Protein AF-A0A960USK7-F1 (afdb_monomer_lite)

Structure (mmCIF, N/CA/C/O backbone):
data_AF-A0A960USK7-F1
#
_entry.id   AF-A0A960USK7-F1
#
loop_
_atom_site.group_PDB
_atom_site.id
_atom_site.type_symbol
_atom_site.label_atom_id
_atom_site.label_alt_id
_atom_site.label_comp_id
_atom_site.label_asym_id
_atom_site.label_entity_id
_atom_site.label_seq_id
_atom_site.pdbx_PDB_ins_code
_atom_site.Cartn_x
_atom_site.Cartn_y
_atom_site.Cartn_z
_atom_site.occupancy
_atom_site.B_iso_or_equiv
_atom_site.auth_seq_id
_atom_site.auth_comp_id
_atom_site.auth_asym_id
_atom_site.auth_atom_id
_atom_site.pdbx_PDB_model_num
ATOM 1 N N . MET A 1 1 ? -38.078 4.907 43.130 1.00 45.00 1 MET A N 1
ATOM 2 C CA . MET A 1 1 ? -37.948 3.435 43.083 1.00 45.00 1 MET A CA 1
ATOM 3 C C . MET A 1 1 ? -38.086 3.059 41.619 1.00 45.00 1 MET A C 1
ATOM 5 O O . MET A 1 1 ? -39.143 3.308 41.077 1.00 45.00 1 MET A O 1
ATOM 9 N N . GLU A 1 2 ? -37.075 2.663 40.859 1.00 44.06 2 GLU A N 1
ATOM 10 C CA . GLU A 1 2 ? -35.730 2.176 41.150 1.00 44.06 2 GLU A CA 1
ATOM 11 C C . GLU A 1 2 ? -34.794 2.722 40.062 1.00 44.06 2 GLU A C 1
ATOM 13 O O . GLU A 1 2 ? -35.025 2.524 38.869 1.00 44.06 2 GLU A O 1
ATOM 18 N N . SER A 1 3 ? -33.736 3.432 40.464 1.00 49.34 3 SER A N 1
ATOM 19 C CA . SER A 1 3 ? -32.590 3.680 39.594 1.00 49.34 3 SER A CA 1
ATOM 20 C C . SER A 1 3 ? -31.805 2.374 39.490 1.00 49.34 3 SER A C 1
ATOM 22 O O . SER A 1 3 ? -30.867 2.136 40.252 1.00 49.34 3 SER A O 1
ATOM 24 N N . PHE A 1 4 ? -32.229 1.490 38.590 1.00 49.62 4 PHE A N 1
ATOM 25 C CA . PHE A 1 4 ? -31.448 0.308 38.258 1.00 49.62 4 PHE A CA 1
ATOM 26 C C . PHE A 1 4 ? -30.169 0.749 37.562 1.00 49.62 4 PHE A C 1
ATOM 28 O O . PHE A 1 4 ? -30.190 1.323 36.471 1.00 49.62 4 PHE A O 1
ATOM 35 N N . GLY A 1 5 ? -29.058 0.511 38.255 1.00 53.28 5 GLY A N 1
ATOM 36 C CA . GLY A 1 5 ? -27.716 0.753 37.769 1.00 53.28 5 GLY A CA 1
ATOM 37 C C . GLY A 1 5 ? -27.533 0.142 36.389 1.00 53.28 5 GLY A C 1
ATOM 38 O O . GLY A 1 5 ? -27.572 -1.076 36.219 1.00 53.28 5 GLY A O 1
ATOM 39 N N . GLN A 1 6 ? -27.299 1.003 35.400 1.00 53.50 6 GLN A N 1
ATOM 40 C CA . GLN A 1 6 ? -26.624 0.581 34.186 1.00 53.50 6 GLN A CA 1
ATOM 41 C C . GLN A 1 6 ? -25.281 -0.003 34.620 1.00 53.50 6 GLN A C 1
ATOM 43 O O . GLN A 1 6 ? -24.442 0.704 35.179 1.00 53.50 6 GLN A O 1
ATOM 48 N N . SER A 1 7 ? -25.128 -1.313 34.435 1.00 57.72 7 SER A N 1
ATOM 49 C CA . SER A 1 7 ? -23.929 -2.045 34.826 1.00 57.72 7 SER A CA 1
ATOM 50 C C . SER A 1 7 ? -22.695 -1.333 34.248 1.00 57.72 7 SER A C 1
ATOM 52 O O . SER A 1 7 ? -22.665 -1.101 33.034 1.00 57.72 7 SER A O 1
ATOM 54 N N . PRO A 1 8 ? -21.689 -0.953 35.060 1.00 59.12 8 PRO A N 1
ATOM 55 C CA . PRO A 1 8 ? -20.527 -0.177 34.609 1.00 59.12 8 PRO A CA 1
ATOM 56 C C . PRO A 1 8 ? -19.787 -0.819 33.420 1.00 59.12 8 PRO A C 1
ATOM 58 O O . PRO A 1 8 ? -19.164 -0.110 32.631 1.00 59.12 8 PRO A O 1
ATOM 61 N N . ALA A 1 9 ? -19.941 -2.134 33.230 1.00 61.47 9 ALA A N 1
ATOM 62 C CA . ALA A 1 9 ? -19.465 -2.882 32.067 1.00 61.47 9 ALA A CA 1
ATOM 63 C C . ALA A 1 9 ? -20.050 -2.389 30.723 1.00 61.47 9 ALA A C 1
ATOM 65 O O . ALA A 1 9 ? -19.299 -2.199 29.770 1.00 61.47 9 ALA A O 1
ATOM 66 N N . LEU A 1 10 ? -21.355 -2.087 30.647 1.00 64.31 10 LEU A N 1
ATOM 67 C CA . LEU A 1 10 ? -22.010 -1.624 29.409 1.00 64.31 10 LEU A CA 1
ATOM 68 C C . LEU A 1 10 ? -21.574 -0.201 29.017 1.00 64.31 10 LEU A C 1
ATOM 70 O O . LEU A 1 10 ? -21.455 0.118 27.834 1.00 64.31 10 LEU A O 1
ATOM 74 N N . SER A 1 11 ? -21.298 0.651 30.011 1.00 70.62 11 SER A N 1
ATOM 75 C CA . SER A 1 11 ? -20.726 1.988 29.797 1.00 70.62 11 SER A CA 1
ATOM 76 C C . SER A 1 11 ? -19.274 1.900 29.305 1.00 70.62 11 SER A C 1
ATOM 78 O O . SER A 1 11 ? -18.888 2.599 28.364 1.00 70.62 11 SER A O 1
ATOM 80 N N . GLY A 1 12 ? -18.489 0.979 29.880 1.00 73.75 12 GLY A N 1
ATOM 81 C CA . GLY A 1 12 ? -17.106 0.713 29.482 1.00 73.75 12 GLY A CA 1
ATOM 82 C C . GLY A 1 12 ? -16.973 0.198 28.045 1.00 73.75 12 GLY A C 1
ATOM 83 O O . GLY A 1 12 ? -16.173 0.729 27.276 1.00 73.75 12 GLY A O 1
ATOM 84 N N . GLU A 1 13 ? -17.794 -0.773 27.638 1.00 77.69 13 GLU A N 1
ATOM 85 C CA . GLU A 1 13 ? -17.781 -1.336 26.277 1.00 77.69 13 GLU A CA 1
ATOM 86 C C . GLU A 1 13 ? -18.148 -0.304 25.200 1.00 77.69 13 GLU A C 1
ATOM 88 O O . GLU A 1 13 ? -17.530 -0.250 24.127 1.00 77.69 13 GLU A O 1
ATOM 93 N N . ALA A 1 14 ? -19.132 0.554 25.487 1.00 75.50 14 ALA A N 1
ATOM 94 C CA . ALA A 1 14 ? -19.537 1.632 24.592 1.00 75.50 14 ALA A CA 1
ATOM 95 C C . ALA A 1 14 ? -18.447 2.711 24.469 1.00 75.50 14 ALA A C 1
ATOM 97 O O . ALA A 1 14 ? -18.168 3.186 23.363 1.00 75.50 14 ALA A O 1
ATOM 98 N N . ALA A 1 15 ? -17.795 3.070 25.580 1.00 76.88 15 ALA A N 1
ATOM 99 C CA . ALA A 1 15 ? -16.669 4.002 25.587 1.00 76.88 15 ALA A CA 1
ATOM 100 C C . ALA A 1 15 ? -15.464 3.445 24.807 1.00 76.88 15 ALA A C 1
ATOM 102 O O . ALA A 1 15 ? -14.909 4.140 23.955 1.00 76.88 15 ALA A O 1
ATOM 103 N N . PHE A 1 16 ? -15.122 2.171 25.014 1.00 76.81 16 PHE A N 1
ATOM 104 C CA . PHE A 1 16 ? -14.036 1.489 24.309 1.00 76.81 16 PHE A CA 1
ATOM 105 C C . PHE A 1 16 ? -14.294 1.384 22.799 1.00 76.81 16 PHE A C 1
ATOM 107 O O . PHE A 1 16 ? -13.446 1.748 21.984 1.00 76.81 16 PHE A O 1
ATOM 114 N N . SER A 1 17 ? -15.505 0.984 22.401 1.00 76.25 17 SER A N 1
ATOM 115 C CA . SER A 1 17 ? -15.908 0.922 20.988 1.00 76.25 17 SER A CA 1
ATOM 116 C C . SER A 1 17 ? -15.809 2.282 20.291 1.00 76.25 17 SER A C 1
ATOM 118 O O . SER A 1 17 ? -15.444 2.366 19.114 1.00 76.25 17 SER A O 1
ATOM 120 N N . ARG A 1 18 ? -16.119 3.360 21.021 1.00 77.38 18 ARG A N 1
ATOM 121 C CA . ARG A 1 18 ? -16.030 4.737 20.532 1.00 77.38 18 ARG A CA 1
ATOM 122 C C . ARG A 1 18 ? -14.585 5.200 20.363 1.00 77.38 18 ARG A C 1
ATOM 124 O O . ARG A 1 18 ? -14.291 5.860 19.365 1.00 77.38 18 ARG A O 1
ATOM 131 N N . GLU A 1 19 ? -13.699 4.853 21.292 1.00 79.50 19 GLU A N 1
ATOM 132 C CA . GLU A 1 19 ? -12.271 5.166 21.178 1.00 79.50 19 GLU A CA 1
ATOM 133 C C . GLU A 1 19 ? -11.608 4.394 20.032 1.00 79.50 19 GLU A C 1
ATOM 135 O O . GLU A 1 19 ? -10.908 5.006 19.224 1.00 79.50 19 GLU A O 1
ATOM 140 N N . ILE A 1 20 ? -11.936 3.110 19.836 1.00 78.56 20 ILE A N 1
ATOM 141 C CA . ILE A 1 20 ? -11.462 2.364 18.657 1.00 78.56 20 ILE A CA 1
ATOM 142 C C . ILE A 1 20 ? -11.880 3.070 17.360 1.00 78.56 20 ILE A C 1
ATOM 144 O O . ILE A 1 20 ? -11.070 3.258 16.453 1.00 78.56 20 ILE A O 1
ATOM 148 N N . LEU A 1 21 ? -13.138 3.511 17.266 1.00 77.94 21 LEU A N 1
ATOM 149 C CA . LEU A 1 21 ? -13.628 4.193 16.068 1.00 77.94 21 LEU A CA 1
ATOM 150 C C . LEU A 1 21 ? -12.949 5.553 15.841 1.00 77.94 21 LEU A C 1
ATOM 152 O O . LEU A 1 21 ? -12.707 5.939 14.697 1.00 77.94 21 LEU A O 1
ATOM 156 N N . ARG A 1 22 ? -12.608 6.283 16.910 1.00 80.12 22 ARG A N 1
ATOM 157 C CA . ARG A 1 22 ? -11.820 7.521 16.811 1.00 80.12 22 ARG A CA 1
ATOM 158 C C . ARG A 1 22 ? -10.410 7.258 16.293 1.00 80.12 22 ARG A C 1
ATOM 160 O O . ARG A 1 22 ? -9.936 8.029 15.455 1.00 80.12 22 ARG A O 1
ATOM 167 N N . SER A 1 23 ? -9.760 6.198 16.762 1.00 80.25 23 SER A N 1
ATOM 168 C CA . SER A 1 23 ? -8.433 5.800 16.285 1.00 80.25 23 SER A CA 1
ATOM 169 C C . SER A 1 23 ? -8.459 5.376 14.813 1.00 80.25 23 SER A C 1
ATOM 171 O O . SER A 1 23 ? -7.623 5.845 14.042 1.00 80.25 23 SER A O 1
ATOM 173 N N . GLU A 1 24 ? -9.480 4.630 14.377 1.00 80.44 24 GLU A N 1
ATOM 174 C CA . GLU A 1 24 ? -9.680 4.286 12.957 1.00 80.44 24 GLU A CA 1
ATOM 175 C C . GLU A 1 24 ? -9.874 5.533 12.075 1.00 80.44 24 GLU A C 1
ATOM 177 O O . GLU A 1 24 ? -9.267 5.651 11.013 1.00 80.44 24 GLU A O 1
ATOM 182 N N . ILE A 1 25 ? -10.640 6.532 12.531 1.00 81.38 25 ILE A N 1
ATOM 183 C CA . ILE A 1 25 ? -10.815 7.792 11.785 1.00 81.38 25 ILE A CA 1
ATOM 184 C C . ILE A 1 25 ? -9.494 8.564 11.660 1.00 81.38 25 ILE A C 1
ATOM 186 O O . ILE A 1 25 ? -9.204 9.122 10.600 1.00 81.38 25 ILE A O 1
ATOM 190 N N . LYS A 1 26 ? -8.687 8.622 12.730 1.00 84.00 26 LYS A N 1
ATOM 191 C CA . LYS A 1 26 ? -7.361 9.261 12.679 1.00 84.00 26 LYS A CA 1
ATOM 192 C C . LYS A 1 26 ? -6.454 8.552 11.676 1.00 84.00 26 LYS A C 1
ATOM 194 O O . LYS A 1 26 ? -5.780 9.229 10.908 1.00 84.00 26 LYS A O 1
ATOM 199 N N . ARG A 1 27 ? -6.478 7.220 11.669 1.00 84.62 27 ARG A N 1
ATOM 200 C CA . ARG A 1 27 ? -5.686 6.370 10.780 1.00 84.62 27 ARG A CA 1
ATOM 201 C C . ARG A 1 27 ? -6.033 6.587 9.310 1.00 84.62 27 ARG A C 1
ATOM 203 O O . ARG A 1 27 ? -5.149 6.944 8.541 1.00 84.62 27 ARG A O 1
ATOM 210 N N . VAL A 1 28 ? -7.309 6.468 8.943 1.00 84.75 28 VAL A N 1
ATOM 211 C CA . VAL A 1 28 ? -7.785 6.729 7.570 1.00 84.75 28 VAL A CA 1
ATOM 212 C C . VAL A 1 28 ? -7.408 8.138 7.120 1.00 84.75 28 VAL A C 1
ATOM 214 O O . VAL A 1 28 ? -6.974 8.353 5.995 1.00 84.75 28 VAL A O 1
ATOM 217 N N . ARG A 1 29 ? -7.487 9.123 8.022 1.00 86.75 29 ARG A N 1
ATOM 218 C CA . ARG A 1 29 ? -7.057 10.491 7.717 1.00 86.75 29 ARG A CA 1
ATOM 219 C C . ARG A 1 29 ? -5.550 10.589 7.443 1.00 86.75 29 ARG A C 1
ATOM 221 O O . ARG A 1 29 ? -5.158 11.318 6.539 1.00 86.75 29 ARG A O 1
ATOM 228 N N . ILE A 1 30 ? -4.715 9.877 8.203 1.00 88.19 30 ILE A N 1
ATOM 229 C CA . ILE A 1 30 ? -3.266 9.818 7.957 1.00 88.19 30 ILE A CA 1
ATOM 230 C C . ILE A 1 30 ? -2.985 9.161 6.602 1.00 88.19 30 ILE A C 1
ATOM 232 O O . ILE A 1 30 ? -2.221 9.723 5.825 1.00 88.19 30 ILE A O 1
ATOM 236 N N . ILE A 1 31 ? -3.639 8.039 6.280 1.00 86.31 31 ILE A N 1
ATOM 237 C CA . ILE A 1 31 ? -3.484 7.364 4.980 1.00 86.31 31 ILE A CA 1
ATOM 238 C C . ILE A 1 31 ? -3.911 8.293 3.844 1.00 86.31 31 ILE A C 1
ATOM 240 O O . ILE A 1 31 ? -3.158 8.468 2.892 1.00 86.31 31 ILE A O 1
ATOM 244 N N . ALA A 1 32 ? -5.060 8.960 3.967 1.00 87.88 32 ALA A N 1
ATOM 245 C CA . ALA A 1 32 ? -5.523 9.919 2.972 1.00 87.88 32 ALA A CA 1
ATOM 246 C C . ALA A 1 32 ? -4.507 11.052 2.744 1.00 87.88 32 ALA A C 1
ATOM 248 O O . ALA A 1 32 ? -4.248 11.412 1.598 1.00 87.88 32 ALA A O 1
ATOM 249 N N . TYR A 1 33 ? -3.887 11.588 3.803 1.00 90.19 33 TYR A N 1
ATOM 250 C CA . TYR A 1 33 ? -2.835 12.599 3.657 1.00 90.19 33 TYR A CA 1
ATOM 251 C C . TYR A 1 33 ? -1.559 12.044 3.020 1.00 90.19 33 TYR A C 1
ATOM 253 O O . TYR A 1 33 ? -0.979 12.715 2.169 1.00 90.19 33 TYR A O 1
ATOM 261 N N . LEU A 1 34 ? -1.142 10.828 3.383 1.00 89.00 34 LEU A N 1
ATOM 262 C CA . LEU A 1 34 ? 0.010 10.164 2.768 1.00 89.00 34 LEU A CA 1
ATOM 263 C C . LEU A 1 34 ? -0.223 9.918 1.272 1.00 89.00 34 LEU A C 1
ATOM 265 O O . LEU A 1 34 ? 0.629 10.265 0.458 1.00 89.00 34 LEU A O 1
ATOM 269 N N . LEU A 1 35 ? -1.392 9.391 0.899 1.00 88.81 35 LEU A N 1
ATOM 270 C CA . LEU A 1 35 ? -1.767 9.150 -0.495 1.00 88.81 35 LEU A CA 1
ATOM 271 C C . LEU A 1 35 ? -1.914 10.451 -1.284 1.00 88.81 35 LEU A C 1
ATOM 273 O O . LEU A 1 35 ? -1.429 10.528 -2.407 1.00 88.81 35 LEU A O 1
ATOM 277 N N . ALA A 1 36 ? -2.529 11.487 -0.706 1.00 89.75 36 ALA A N 1
ATOM 278 C CA . ALA A 1 36 ? -2.647 12.791 -1.354 1.00 89.75 36 ALA A CA 1
ATOM 279 C C . ALA A 1 36 ? -1.273 13.444 -1.570 1.00 89.75 36 ALA A C 1
ATOM 281 O O . ALA A 1 36 ? -1.000 13.952 -2.655 1.00 89.75 36 ALA A O 1
ATOM 282 N N . GLY A 1 37 ? -0.388 13.391 -0.570 1.00 90.44 37 GLY A N 1
ATOM 283 C CA . GLY A 1 37 ? 0.985 13.878 -0.694 1.00 90.44 37 GLY A CA 1
ATOM 284 C C . GLY A 1 37 ? 1.755 13.129 -1.780 1.00 90.44 37 GLY A C 1
ATOM 285 O O . GLY A 1 37 ? 2.359 13.754 -2.650 1.00 90.44 37 GLY A O 1
ATOM 286 N N . LEU A 1 38 ? 1.665 11.796 -1.788 1.00 88.81 38 LEU A N 1
ATOM 287 C CA . LEU A 1 38 ? 2.284 10.961 -2.815 1.00 88.81 38 LEU A CA 1
ATOM 288 C C . LEU A 1 38 ? 1.719 11.262 -4.210 1.00 88.81 38 LEU A C 1
ATOM 290 O O . LEU A 1 38 ? 2.489 11.387 -5.159 1.00 88.81 38 LEU A O 1
ATOM 294 N N . PHE A 1 39 ? 0.403 11.449 -4.335 1.00 89.38 39 PHE A N 1
ATOM 295 C CA . PHE A 1 39 ? -0.243 11.844 -5.585 1.00 89.38 39 PHE A CA 1
ATOM 296 C C . PHE A 1 39 ? 0.304 13.177 -6.094 1.00 89.38 39 PHE A C 1
ATOM 298 O O . PHE A 1 39 ? 0.695 13.262 -7.252 1.00 89.38 39 PHE A O 1
ATOM 305 N N . VAL A 1 40 ? 0.389 14.201 -5.238 1.00 91.81 40 VAL A N 1
ATOM 306 C CA . VAL A 1 40 ? 0.926 15.519 -5.616 1.00 91.81 40 VAL A CA 1
ATOM 307 C C . VAL A 1 40 ? 2.384 15.419 -6.055 1.00 91.81 40 VAL A C 1
ATOM 309 O O . VAL A 1 40 ? 2.748 16.022 -7.061 1.00 91.81 40 VAL A O 1
ATOM 312 N N . VAL A 1 41 ? 3.209 14.639 -5.351 1.00 89.31 41 VAL A N 1
ATOM 313 C CA . VAL A 1 41 ? 4.619 14.437 -5.716 1.00 89.31 41 VAL A CA 1
ATOM 314 C C . VAL A 1 41 ? 4.737 13.731 -7.065 1.00 89.31 41 VAL A C 1
ATOM 316 O O . VAL A 1 41 ? 5.413 14.240 -7.955 1.00 89.31 41 VAL A O 1
ATOM 319 N N . VAL A 1 42 ? 4.057 12.597 -7.256 1.00 85.31 42 VAL A N 1
ATOM 320 C CA . VAL A 1 42 ? 4.104 11.835 -8.516 1.00 85.31 42 VAL A CA 1
ATOM 321 C C . VAL A 1 42 ? 3.542 12.662 -9.671 1.00 85.31 42 VAL A C 1
ATOM 323 O O . VAL A 1 42 ? 4.134 12.706 -10.749 1.00 85.31 42 VAL A O 1
ATOM 326 N N . PHE A 1 43 ? 2.441 13.376 -9.445 1.00 87.56 43 PHE A N 1
ATOM 327 C CA . PHE A 1 43 ? 1.848 14.269 -10.432 1.00 87.56 43 PHE A CA 1
ATOM 328 C C . PHE A 1 43 ? 2.795 15.423 -10.784 1.00 87.56 43 PHE A C 1
ATOM 330 O O . PHE A 1 43 ? 3.050 15.665 -11.962 1.00 87.56 43 PHE A O 1
ATOM 337 N N . GLY A 1 44 ? 3.390 16.083 -9.790 1.00 87.38 44 GLY A N 1
ATOM 338 C CA . GLY A 1 44 ? 4.369 17.152 -9.990 1.00 87.38 44 GLY A CA 1
ATOM 339 C C . GLY A 1 44 ? 5.604 16.684 -10.760 1.00 87.38 44 GLY A C 1
ATOM 340 O O . GLY A 1 44 ? 5.994 17.329 -11.732 1.00 87.38 44 GLY A O 1
ATOM 341 N N . LEU A 1 45 ? 6.162 15.522 -10.401 1.00 84.44 45 LEU A N 1
ATOM 342 C CA . LEU A 1 45 ? 7.261 14.889 -11.137 1.00 84.44 45 LEU A CA 1
ATOM 343 C C . LEU A 1 45 ? 6.861 14.567 -12.580 1.00 84.44 45 LEU A C 1
ATOM 345 O O . LEU A 1 45 ? 7.648 14.799 -13.494 1.00 84.44 45 LEU A O 1
ATOM 349 N N . SER A 1 46 ? 5.629 14.101 -12.804 1.00 80.94 46 SER A N 1
ATOM 350 C CA . SER A 1 46 ? 5.131 13.818 -14.153 1.00 80.94 46 SER A CA 1
ATOM 351 C C . SER A 1 46 ? 5.018 15.080 -15.016 1.00 80.94 46 SER A C 1
ATOM 353 O O . SER A 1 46 ? 5.346 15.037 -16.201 1.00 80.94 46 SER A O 1
ATOM 355 N N . LEU A 1 47 ? 4.611 16.220 -14.442 1.00 83.25 47 LEU A N 1
ATOM 356 C CA . LEU A 1 47 ? 4.558 17.504 -15.147 1.00 83.25 47 LEU A CA 1
ATOM 357 C C . LEU A 1 47 ? 5.958 18.064 -15.407 1.00 83.25 47 LEU A C 1
ATOM 359 O O . LEU A 1 47 ? 6.230 18.566 -16.496 1.00 83.25 47 LEU A O 1
ATOM 363 N N . PHE A 1 48 ? 6.854 17.946 -14.428 1.00 83.25 48 PHE A N 1
ATOM 364 C CA . PHE A 1 48 ? 8.236 18.395 -14.550 1.00 83.25 48 PHE A CA 1
ATOM 365 C C . PHE A 1 48 ? 8.993 17.614 -15.631 1.00 83.25 48 PHE A C 1
ATOM 367 O O . PHE A 1 48 ? 9.599 18.220 -16.514 1.00 83.25 48 PHE A O 1
ATOM 374 N N . ALA A 1 49 ? 8.875 16.283 -15.637 1.00 77.06 49 ALA A N 1
ATOM 375 C CA . ALA A 1 49 ? 9.434 15.438 -16.691 1.00 77.06 49 ALA A CA 1
ATOM 376 C C . ALA A 1 49 ? 8.903 15.831 -18.084 1.00 77.06 49 ALA A C 1
ATOM 378 O O . ALA A 1 49 ? 9.670 15.843 -19.049 1.00 77.06 49 ALA A O 1
ATOM 379 N N . ARG A 1 50 ? 7.631 16.263 -18.176 1.00 75.12 50 ARG A N 1
ATOM 380 C CA . ARG A 1 50 ? 7.003 16.729 -19.433 1.00 75.12 50 ARG A CA 1
ATOM 381 C C . ARG A 1 50 ? 7.726 17.917 -20.005 1.00 75.12 50 ARG A C 1
ATOM 383 O O . ARG A 1 50 ? 7.939 18.004 -21.210 1.00 75.12 50 ARG A O 1
ATOM 390 N N . SER A 1 51 ? 8.043 18.845 -19.111 1.00 78.50 51 SER A N 1
ATOM 391 C CA . SER A 1 51 ? 8.687 20.097 -19.454 1.00 78.50 51 SER A CA 1
ATOM 392 C C . SER A 1 51 ? 10.129 19.892 -19.909 1.00 78.50 51 SER A C 1
ATOM 394 O O . SER A 1 51 ? 10.624 20.727 -20.657 1.00 78.50 51 SER A O 1
ATOM 396 N N . LEU A 1 52 ? 10.801 18.826 -19.458 1.00 76.75 52 LEU A N 1
ATOM 397 C CA . LEU A 1 52 ? 12.203 18.561 -19.784 1.00 76.75 52 LEU A CA 1
ATOM 398 C C . LEU A 1 52 ? 12.389 17.720 -21.050 1.00 76.75 52 LEU A C 1
ATOM 400 O O . LEU A 1 52 ? 13.268 18.024 -21.848 1.00 76.75 52 LEU A O 1
ATOM 404 N N . VAL A 1 53 ? 11.595 16.659 -21.227 1.00 71.88 53 VAL A N 1
ATOM 405 C CA . VAL A 1 53 ? 11.829 15.653 -22.287 1.00 71.88 53 VAL A CA 1
ATOM 406 C C . VAL A 1 53 ? 10.915 15.850 -23.506 1.00 71.88 53 VAL A C 1
ATOM 408 O O . VAL A 1 53 ? 11.115 15.239 -24.554 1.00 71.88 53 VAL A O 1
ATOM 411 N N . GLY A 1 54 ? 9.948 16.765 -23.405 1.00 65.81 54 GLY A N 1
ATOM 412 C CA . GLY A 1 54 ? 8.968 17.043 -24.449 1.00 65.81 54 GLY A CA 1
ATOM 413 C C . GLY A 1 54 ? 7.809 16.031 -24.458 1.00 65.81 54 GLY A C 1
ATOM 414 O O . GLY A 1 54 ? 7.943 14.918 -23.944 1.00 65.81 54 GLY A O 1
ATOM 415 N N . PRO A 1 55 ? 6.641 16.395 -25.027 1.00 66.25 55 PRO A N 1
ATOM 416 C CA . PRO A 1 55 ? 5.436 15.559 -24.988 1.00 66.25 55 PRO A CA 1
ATOM 417 C C . PRO A 1 55 ? 5.570 14.229 -25.748 1.00 66.25 55 PRO A C 1
ATOM 419 O O . PRO A 1 55 ? 4.813 13.303 -25.476 1.00 66.25 55 PRO A O 1
ATOM 422 N N . GLU A 1 56 ? 6.505 14.164 -26.699 1.00 63.25 56 GLU A N 1
ATOM 423 C CA . GLU A 1 56 ? 6.621 13.108 -27.713 1.00 63.25 56 GLU A CA 1
ATOM 424 C C . GLU A 1 56 ? 7.437 11.887 -27.229 1.00 63.25 56 GLU A C 1
ATOM 426 O O . GLU A 1 56 ? 7.203 10.773 -27.686 1.00 63.25 56 GLU A O 1
ATOM 431 N N . ASN A 1 57 ? 8.399 12.087 -26.312 1.00 58.47 57 ASN A N 1
ATOM 432 C CA . ASN A 1 57 ? 9.418 11.081 -25.954 1.00 58.47 57 ASN A CA 1
ATOM 433 C C . ASN A 1 57 ? 9.249 10.467 -24.559 1.00 58.47 57 ASN A C 1
ATOM 435 O O . ASN A 1 57 ? 9.886 9.461 -24.253 1.00 58.47 57 ASN A O 1
ATOM 439 N N . PHE A 1 58 ? 8.400 11.045 -23.707 1.00 57.94 58 PHE A N 1
ATOM 440 C CA . PHE A 1 58 ? 8.029 10.424 -22.440 1.00 57.94 58 PHE A CA 1
ATOM 441 C C . PHE A 1 58 ? 6.697 9.718 -22.613 1.00 57.94 58 PHE A C 1
ATOM 443 O O . PHE A 1 58 ? 5.689 10.331 -22.962 1.00 57.94 58 PHE A O 1
ATOM 450 N N . GLN A 1 59 ? 6.681 8.420 -22.345 1.00 60.62 59 GLN A N 1
ATOM 451 C CA . GLN A 1 59 ? 5.501 7.580 -22.439 1.00 60.62 59 GLN A CA 1
ATOM 452 C C . GLN A 1 59 ? 4.549 7.921 -21.271 1.00 60.62 59 GLN A C 1
ATOM 454 O O . GLN A 1 59 ? 4.392 7.159 -20.323 1.00 60.62 59 GLN A O 1
ATOM 459 N N . TYR A 1 60 ? 3.892 9.091 -21.331 1.00 57.41 60 TYR A N 1
ATOM 460 C CA . TYR A 1 60 ? 2.875 9.588 -20.381 1.00 57.41 60 TYR A CA 1
ATOM 461 C C . TYR A 1 60 ? 1.802 8.558 -20.068 1.00 57.41 60 TYR A C 1
ATOM 463 O O . TYR A 1 60 ? 1.209 8.546 -18.989 1.00 57.41 60 TYR A O 1
ATOM 471 N N . TRP A 1 61 ? 1.577 7.679 -21.038 1.00 55.53 61 TRP A N 1
ATOM 472 C CA . TRP A 1 61 ? 0.744 6.512 -20.906 1.00 55.53 61 TRP A CA 1
ATOM 473 C C . TRP A 1 61 ? 1.141 5.714 -19.646 1.00 55.53 61 TRP A C 1
ATOM 475 O O . TRP A 1 61 ? 0.286 5.451 -18.815 1.00 55.53 61 TRP A O 1
ATOM 485 N N . GLN A 1 62 ? 2.408 5.397 -19.403 1.00 63.53 62 GLN A N 1
ATOM 486 C CA . GLN A 1 62 ? 2.797 4.472 -18.330 1.00 63.53 62 GLN A CA 1
ATOM 487 C C . GLN A 1 62 ? 2.583 5.032 -16.904 1.00 63.53 62 GLN A C 1
ATOM 489 O O . GLN A 1 62 ? 2.077 4.323 -16.038 1.00 63.53 62 GLN A O 1
ATOM 494 N N . LEU A 1 63 ? 2.837 6.327 -16.654 1.00 75.38 63 LEU A N 1
ATOM 495 C CA . LEU A 1 63 ? 2.578 6.949 -15.336 1.00 75.38 63 LEU A CA 1
ATOM 496 C C . LEU A 1 63 ? 1.081 7.103 -15.019 1.00 75.38 63 LEU A C 1
ATOM 498 O O . LEU A 1 63 ? 0.708 7.280 -13.855 1.00 75.38 63 LEU A O 1
ATOM 502 N N . ARG A 1 64 ? 0.206 7.016 -16.031 1.00 78.31 64 ARG A N 1
ATOM 503 C CA . ARG A 1 64 ? -1.246 7.148 -15.847 1.00 78.31 64 ARG A CA 1
ATOM 504 C C . ARG A 1 64 ? -1.804 6.068 -14.930 1.00 78.31 64 ARG A C 1
ATOM 506 O O . ARG A 1 64 ? -2.723 6.355 -14.176 1.00 78.31 64 ARG A O 1
ATOM 513 N N . TYR A 1 65 ? -1.248 4.856 -14.973 1.00 83.81 65 TYR A N 1
ATOM 514 C CA . TYR A 1 65 ? -1.705 3.752 -14.135 1.00 83.81 65 TYR A CA 1
ATOM 515 C C . TYR A 1 65 ? -1.334 3.973 -12.672 1.00 83.81 65 TYR A C 1
ATOM 517 O O . TYR A 1 65 ? -2.176 3.778 -11.805 1.00 83.81 65 TYR A O 1
ATOM 525 N N . ALA A 1 66 ? -0.134 4.489 -12.391 1.00 84.62 66 ALA A N 1
ATOM 526 C CA . ALA A 1 66 ? 0.260 4.855 -11.032 1.00 84.62 66 ALA A CA 1
ATOM 527 C C . ALA A 1 66 ? -0.625 5.986 -10.476 1.00 84.62 66 ALA A C 1
ATOM 529 O O . ALA A 1 66 ? -1.130 5.891 -9.359 1.00 84.62 66 ALA A O 1
ATOM 530 N N . LEU A 1 67 ? -0.879 7.033 -11.273 1.00 87.69 67 LEU A N 1
ATOM 531 C CA . LEU A 1 67 ? -1.781 8.125 -10.888 1.00 87.69 67 LEU A CA 1
ATOM 532 C C . LEU A 1 67 ? -3.229 7.649 -10.707 1.00 87.69 67 LEU A C 1
ATOM 534 O O . LEU A 1 67 ? -3.890 8.079 -9.764 1.00 87.69 67 LEU A O 1
ATOM 538 N N . LEU A 1 68 ? -3.714 6.748 -11.567 1.00 89.19 68 LEU A N 1
ATOM 539 C CA . LEU A 1 68 ? -5.040 6.139 -11.454 1.00 89.19 68 LEU A CA 1
ATOM 540 C C . LEU A 1 68 ? -5.153 5.320 -10.163 1.00 89.19 68 LEU A C 1
ATOM 542 O O . LEU A 1 68 ? -6.106 5.514 -9.414 1.00 89.19 68 LEU A O 1
ATOM 546 N N . THR A 1 69 ? -4.174 4.460 -9.870 1.00 87.75 69 THR A N 1
ATOM 547 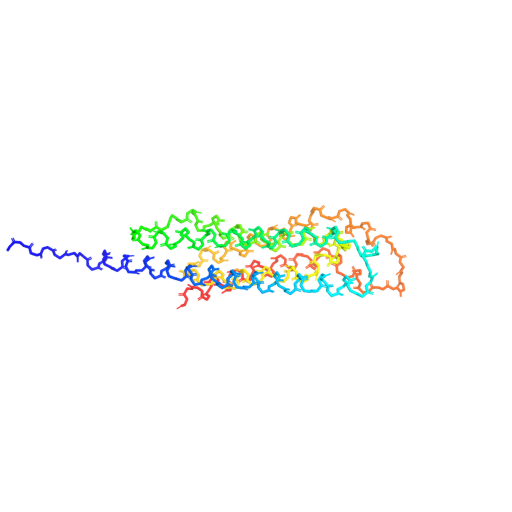C CA . THR A 1 69 ? -4.130 3.667 -8.635 1.00 87.75 69 THR A CA 1
ATOM 548 C C . THR A 1 69 ? -4.154 4.571 -7.406 1.00 87.75 69 THR A C 1
ATOM 550 O O . THR A 1 69 ? -4.960 4.348 -6.506 1.00 87.75 69 THR A O 1
ATOM 553 N N . LEU A 1 70 ? -3.347 5.638 -7.384 1.00 89.12 70 LEU A N 1
ATOM 554 C CA . LEU A 1 70 ? -3.350 6.607 -6.284 1.00 89.12 70 LEU A CA 1
ATOM 555 C C . LEU A 1 70 ? -4.681 7.360 -6.168 1.00 89.12 70 LEU A C 1
ATOM 557 O O . LEU A 1 70 ? -5.167 7.556 -5.057 1.00 89.12 70 LEU A O 1
ATOM 561 N N . ALA A 1 71 ? -5.290 7.761 -7.285 1.00 90.19 71 ALA A N 1
ATOM 562 C CA . ALA A 1 71 ? -6.580 8.446 -7.284 1.00 90.19 71 ALA A CA 1
ATOM 563 C C . ALA A 1 71 ? -7.709 7.539 -6.772 1.00 90.19 71 ALA A C 1
ATOM 565 O O . ALA A 1 71 ? -8.519 7.971 -5.953 1.00 90.19 71 ALA A O 1
ATOM 566 N N . VAL A 1 72 ? -7.745 6.278 -7.214 1.00 90.94 72 VAL A N 1
ATOM 567 C CA . VAL A 1 72 ? -8.718 5.276 -6.757 1.00 90.94 72 VAL A CA 1
ATOM 568 C C . VAL A 1 72 ? -8.510 4.959 -5.279 1.00 90.94 72 VAL A C 1
ATOM 570 O O . VAL A 1 72 ? -9.480 4.951 -4.523 1.00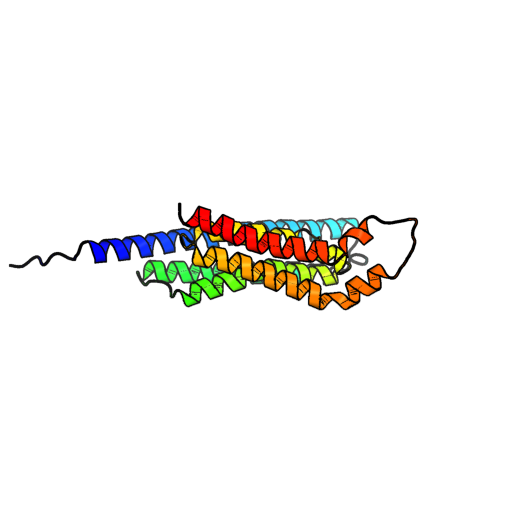 90.94 72 VAL A O 1
ATOM 573 N N . ALA A 1 73 ? -7.262 4.770 -4.844 1.00 89.56 73 ALA A N 1
ATOM 574 C CA . ALA A 1 73 ? -6.931 4.551 -3.439 1.00 89.56 73 ALA A CA 1
ATOM 575 C C . ALA A 1 73 ? -7.349 5.748 -2.569 1.00 89.56 73 ALA A C 1
ATOM 577 O O . ALA A 1 73 ? -7.988 5.572 -1.536 1.00 89.56 73 ALA A O 1
ATOM 578 N N . LEU A 1 74 ? -7.076 6.978 -3.014 1.00 90.62 74 LEU A N 1
ATOM 579 C CA . LEU A 1 74 ? -7.498 8.188 -2.309 1.00 90.62 74 LEU A CA 1
ATOM 580 C C . LEU A 1 74 ? -9.028 8.301 -2.238 1.00 90.62 74 LEU A C 1
ATOM 582 O O . LEU A 1 74 ? -9.571 8.620 -1.181 1.00 90.62 74 LEU A O 1
ATOM 586 N N . ALA A 1 75 ? -9.734 8.018 -3.336 1.00 89.69 75 ALA A N 1
ATOM 587 C CA . ALA A 1 75 ? -11.193 8.006 -3.354 1.00 89.69 75 ALA A CA 1
ATOM 588 C C . ALA A 1 75 ? -11.757 6.962 -2.378 1.00 89.69 75 ALA A C 1
ATOM 590 O O . ALA A 1 75 ? -12.688 7.264 -1.630 1.00 89.69 75 ALA A O 1
ATOM 591 N N . TYR A 1 76 ? -11.163 5.767 -2.335 1.00 90.19 76 TYR A N 1
ATOM 592 C CA . TYR A 1 76 ? -11.519 4.723 -1.379 1.00 90.19 76 TYR A CA 1
ATOM 593 C C . TYR A 1 76 ? -11.324 5.184 0.072 1.00 90.19 76 TYR A C 1
ATOM 595 O O . TYR A 1 76 ? -12.254 5.069 0.868 1.00 90.19 76 TYR A O 1
ATOM 603 N N . GLU A 1 77 ? -10.179 5.783 0.409 1.00 88.31 77 GLU A N 1
ATOM 604 C CA . GLU A 1 77 ? -9.919 6.298 1.762 1.00 88.31 77 GLU A CA 1
ATOM 605 C C . GLU A 1 77 ? -10.901 7.400 2.169 1.00 88.31 77 GLU A C 1
ATOM 607 O O . GLU A 1 77 ? -11.385 7.439 3.302 1.00 88.31 77 GLU A O 1
ATOM 612 N N . VAL A 1 78 ? -11.256 8.287 1.238 1.00 86.88 78 VAL A N 1
ATOM 613 C CA . VAL A 1 78 ? -12.261 9.328 1.479 1.00 86.88 78 VAL A CA 1
ATOM 614 C C . VAL A 1 78 ? -13.635 8.701 1.745 1.00 86.88 78 VAL A C 1
ATOM 616 O O . VAL A 1 78 ? -14.326 9.101 2.688 1.00 86.88 78 VAL A O 1
ATOM 619 N N . LEU A 1 79 ? -14.031 7.684 0.975 1.00 86.88 79 LEU A N 1
ATOM 620 C CA . LEU A 1 79 ? -15.274 6.943 1.207 1.00 86.88 79 LEU A CA 1
ATOM 621 C C . LEU A 1 79 ? -15.256 6.213 2.556 1.00 86.88 79 LEU A C 1
ATOM 623 O O . LEU A 1 79 ? -16.226 6.310 3.314 1.00 86.88 79 LEU A O 1
ATOM 627 N N . ALA A 1 80 ? -14.150 5.548 2.893 1.00 84.44 80 ALA A N 1
ATOM 628 C CA . ALA A 1 80 ? -13.956 4.883 4.175 1.00 84.44 80 ALA A CA 1
ATOM 629 C C . ALA A 1 80 ? -14.065 5.888 5.334 1.00 84.44 80 ALA A C 1
ATOM 631 O O . ALA A 1 80 ? -14.796 5.647 6.297 1.00 84.44 80 ALA A O 1
ATOM 632 N N . TYR A 1 81 ? -13.448 7.068 5.208 1.00 86.12 81 TYR A N 1
ATOM 633 C CA . TYR A 1 81 ? -13.540 8.153 6.186 1.00 86.12 81 TYR A CA 1
ATOM 634 C C . TYR A 1 81 ? -14.992 8.572 6.441 1.00 86.12 81 TYR A C 1
ATOM 636 O O . TYR A 1 81 ? -15.431 8.650 7.595 1.00 86.12 81 TYR A O 1
ATOM 644 N N . TYR A 1 82 ? -15.762 8.821 5.377 1.00 83.75 82 TYR A N 1
ATOM 645 C CA . TYR A 1 82 ? -17.172 9.185 5.511 1.00 83.75 82 TYR A CA 1
ATOM 646 C C . TYR A 1 82 ? -18.010 8.044 6.094 1.00 83.75 82 TYR A C 1
ATOM 648 O O . TYR A 1 82 ? -18.864 8.305 6.948 1.00 83.75 82 TYR A O 1
ATOM 656 N N . GLY A 1 83 ? -17.726 6.796 5.713 1.00 81.94 83 GLY A N 1
ATOM 657 C CA . GLY A 1 83 ? -18.336 5.598 6.286 1.00 81.94 83 GLY A CA 1
ATOM 658 C C . GLY A 1 83 ? -18.116 5.513 7.797 1.00 81.94 83 GLY A C 1
ATOM 659 O O . GLY A 1 83 ? -19.080 5.498 8.565 1.00 81.94 83 GLY A O 1
ATOM 660 N N . PHE A 1 84 ? -16.864 5.560 8.257 1.00 81.62 84 PHE A N 1
ATOM 661 C CA . PHE A 1 84 ? -16.535 5.516 9.686 1.00 81.62 84 PHE A CA 1
ATOM 662 C C . PHE A 1 84 ? -17.141 6.691 10.462 1.00 81.62 84 PHE A C 1
ATOM 664 O O . PHE A 1 84 ? -17.682 6.501 11.555 1.00 81.62 84 PHE A O 1
ATOM 671 N N . ARG A 1 85 ? -17.142 7.901 9.887 1.00 80.50 85 ARG A N 1
ATOM 672 C CA . ARG A 1 85 ? -17.781 9.075 10.501 1.00 80.50 85 ARG A CA 1
ATOM 673 C C . ARG A 1 85 ? -19.296 8.905 10.628 1.00 80.50 85 ARG A C 1
ATOM 675 O O . ARG A 1 85 ? -19.884 9.360 11.610 1.00 80.50 85 ARG A O 1
ATOM 682 N N . TYR A 1 86 ? -19.936 8.266 9.656 1.00 81.56 86 TYR A N 1
ATOM 683 C CA . TYR A 1 86 ? -21.363 7.965 9.699 1.00 81.56 86 TYR A CA 1
ATOM 684 C C . TYR A 1 86 ? -21.705 6.955 10.803 1.00 81.56 86 TYR A C 1
ATOM 686 O O . TYR A 1 86 ? -22.637 7.198 11.575 1.00 81.56 86 TYR A O 1
ATOM 694 N N . PHE A 1 87 ? -20.917 5.884 10.954 1.00 77.56 87 PHE A N 1
ATOM 695 C CA . PHE A 1 87 ? -21.068 4.940 12.071 1.00 77.56 87 PHE A CA 1
ATOM 696 C C . PHE A 1 87 ? -20.834 5.613 13.430 1.00 77.56 87 PHE A C 1
ATOM 698 O O . PHE A 1 87 ? -21.598 5.371 14.367 1.00 77.56 87 PHE A O 1
ATOM 705 N N . LEU A 1 88 ? -19.868 6.540 13.512 1.00 77.69 88 LEU A N 1
ATOM 706 C CA . LEU A 1 88 ? -19.593 7.312 14.728 1.00 77.69 88 LEU A CA 1
ATOM 707 C C . LEU A 1 88 ? -20.782 8.194 15.118 1.00 77.69 88 LEU A C 1
ATOM 709 O O . LEU A 1 88 ? -21.154 8.240 16.285 1.00 77.69 88 LEU A O 1
ATOM 713 N N . LYS A 1 89 ? -21.411 8.869 14.147 1.00 78.31 89 LYS A N 1
ATOM 714 C CA . LYS A 1 89 ? -22.601 9.701 14.393 1.00 78.31 89 LYS A CA 1
ATOM 715 C C . LYS A 1 89 ? -23.812 8.890 14.861 1.00 78.31 89 LYS A C 1
ATOM 717 O O . LYS A 1 89 ? -24.658 9.433 15.560 1.00 78.31 89 LYS A O 1
ATOM 722 N N . ARG A 1 90 ? -23.908 7.615 14.473 1.00 79.56 90 ARG A N 1
ATOM 723 C CA . ARG A 1 90 ? -25.021 6.722 14.837 1.00 79.56 90 ARG A CA 1
ATOM 724 C C . ARG A 1 90 ? -24.762 5.879 16.090 1.00 79.56 90 ARG A C 1
ATOM 726 O O . ARG A 1 90 ? -25.616 5.059 16.412 1.00 79.56 90 ARG A O 1
ATOM 733 N N . ASN A 1 91 ? -23.621 6.051 16.772 1.00 69.81 91 ASN A N 1
ATOM 734 C CA . ASN A 1 91 ? -23.197 5.224 17.914 1.00 69.81 91 ASN A CA 1
ATOM 735 C C . ASN A 1 91 ? -23.309 3.710 17.640 1.00 69.81 91 ASN A C 1
ATOM 737 O O . ASN A 1 91 ? -23.602 2.928 18.542 1.00 69.81 91 ASN A O 1
ATOM 741 N N . ARG A 1 92 ? -23.103 3.284 16.386 1.00 71.62 92 ARG A N 1
ATOM 742 C CA . ARG A 1 92 ? -23.126 1.862 16.027 1.00 71.62 92 ARG A CA 1
ATOM 743 C C . ARG A 1 92 ? -21.700 1.325 15.946 1.00 71.62 92 ARG A C 1
ATOM 745 O O . ARG A 1 92 ? -20.861 1.973 15.314 1.00 71.62 92 ARG A O 1
ATOM 752 N N . PRO A 1 93 ? -21.417 0.150 16.533 1.00 68.50 93 PRO A N 1
ATOM 753 C CA . PRO A 1 93 ? -20.126 -0.491 16.356 1.00 68.50 93 PRO A CA 1
ATOM 754 C C . PRO A 1 93 ? -19.941 -0.863 14.882 1.00 68.50 93 PRO A C 1
ATOM 756 O O . PRO A 1 93 ? -20.873 -1.305 14.207 1.00 68.50 93 PRO A O 1
ATOM 759 N N . VAL A 1 94 ? -18.727 -0.666 14.373 1.00 75.38 94 VAL A N 1
ATOM 760 C CA . VAL A 1 94 ? -18.363 -1.110 13.024 1.00 75.38 94 VAL A CA 1
ATOM 761 C C . VAL A 1 94 ? -18.141 -2.624 13.057 1.00 75.38 94 VAL A C 1
ATOM 763 O O . VAL A 1 94 ? -17.390 -3.082 13.924 1.00 75.38 94 VAL A O 1
ATOM 766 N N . PRO A 1 95 ? -18.723 -3.399 12.124 1.00 79.94 95 PRO A N 1
ATOM 767 C CA . PRO A 1 95 ? -18.506 -4.839 12.055 1.00 79.94 95 PRO A CA 1
ATOM 768 C C . PRO A 1 95 ? -17.020 -5.180 11.925 1.00 79.94 95 PRO A C 1
ATOM 770 O O . PRO A 1 95 ? -16.295 -4.561 11.146 1.00 79.94 95 PRO A O 1
ATOM 773 N N . MET A 1 96 ? -16.568 -6.209 12.644 1.00 77.56 96 MET A N 1
ATOM 774 C CA . MET A 1 96 ? -15.166 -6.634 12.603 1.00 77.56 96 MET A CA 1
ATOM 775 C C . MET A 1 96 ? -14.745 -7.070 11.191 1.00 77.56 96 MET A C 1
ATOM 777 O O . MET A 1 96 ? -13.659 -6.719 10.744 1.00 77.56 96 MET A O 1
ATOM 781 N N . VAL A 1 97 ? -15.646 -7.720 10.446 1.00 82.75 97 VAL A N 1
ATOM 782 C CA . VAL A 1 97 ? -15.431 -8.112 9.041 1.00 82.75 97 VAL A CA 1
ATOM 783 C C . VAL A 1 97 ? -15.101 -6.906 8.159 1.00 82.75 97 VAL A C 1
ATOM 785 O O . VAL A 1 97 ? -14.158 -6.961 7.375 1.00 82.75 97 VAL A O 1
ATOM 788 N N . SER A 1 98 ? -15.809 -5.784 8.327 1.00 81.75 98 SER A N 1
ATOM 789 C CA . SER A 1 98 ? -15.542 -4.561 7.561 1.00 81.75 98 SER A CA 1
ATOM 790 C C . SER A 1 98 ? -14.149 -3.998 7.844 1.00 81.75 98 SER A C 1
ATOM 792 O O . SER A 1 98 ? -13.527 -3.446 6.944 1.00 81.75 98 SER A O 1
ATOM 794 N N . ARG A 1 99 ? -13.627 -4.168 9.066 1.00 82.44 99 ARG A N 1
ATOM 795 C CA . ARG A 1 99 ? -12.270 -3.723 9.423 1.00 82.44 99 ARG A CA 1
ATOM 796 C C . ARG A 1 99 ? -11.192 -4.589 8.782 1.00 82.44 99 ARG A C 1
ATOM 798 O O . ARG A 1 99 ? -10.224 -4.039 8.273 1.00 82.44 99 ARG A O 1
ATOM 805 N N . PHE A 1 100 ? -11.372 -5.912 8.758 1.00 86.81 100 PHE A N 1
ATOM 806 C CA . PHE A 1 100 ? -10.466 -6.822 8.045 1.00 86.81 100 PHE A CA 1
ATOM 807 C C . PHE A 1 100 ? -10.488 -6.576 6.533 1.00 86.81 100 PHE A C 1
ATOM 809 O O . PHE A 1 100 ? -9.433 -6.549 5.910 1.00 86.81 100 PHE A O 1
ATOM 816 N N . ALA A 1 101 ? -11.664 -6.329 5.952 1.00 87.62 101 ALA A N 1
ATOM 817 C CA . ALA A 1 101 ? -11.782 -5.992 4.535 1.00 87.62 101 ALA A CA 1
ATOM 818 C C . ALA A 1 101 ? -11.074 -4.669 4.197 1.00 87.62 101 ALA A C 1
ATOM 820 O O . ALA A 1 101 ? -10.316 -4.614 3.234 1.00 87.62 101 ALA A O 1
ATOM 821 N N . ASN A 1 102 ? -11.262 -3.628 5.017 1.00 86.69 102 ASN A N 1
ATOM 822 C CA . ASN A 1 102 ? -10.555 -2.354 4.853 1.00 86.69 102 ASN A CA 1
ATOM 823 C C . ASN A 1 102 ? -9.039 -2.555 4.982 1.00 86.69 102 ASN A C 1
ATOM 825 O O . ASN A 1 102 ? -8.280 -2.067 4.159 1.00 86.69 102 ASN A O 1
ATOM 829 N N . ALA A 1 103 ? -8.603 -3.336 5.979 1.00 87.50 103 ALA A N 1
ATOM 830 C CA . ALA A 1 103 ? -7.199 -3.687 6.169 1.00 87.50 103 ALA A CA 1
ATOM 831 C C . ALA A 1 103 ? -6.583 -4.341 4.938 1.00 87.50 103 ALA A C 1
ATOM 833 O O . ALA A 1 103 ? -5.504 -3.929 4.536 1.00 87.50 103 ALA A O 1
ATOM 834 N N . PHE A 1 104 ? -7.282 -5.320 4.365 1.00 91.00 104 PHE A N 1
ATOM 835 C CA . PHE A 1 104 ? -6.854 -6.026 3.168 1.00 91.00 104 PHE A CA 1
ATOM 836 C C . PHE A 1 104 ? -6.703 -5.063 1.987 1.00 91.00 104 PHE A C 1
ATOM 838 O O . PHE A 1 104 ? -5.623 -4.978 1.417 1.00 91.00 104 PHE A O 1
ATOM 845 N N . ILE A 1 105 ? -7.743 -4.273 1.689 1.00 90.25 105 ILE A N 1
ATOM 846 C CA . ILE A 1 105 ? -7.738 -3.329 0.559 1.00 90.25 105 ILE A CA 1
ATOM 847 C C . ILE A 1 105 ? -6.591 -2.325 0.680 1.00 90.25 105 ILE A C 1
ATOM 849 O O . ILE A 1 105 ? -5.900 -2.050 -0.296 1.00 90.25 105 ILE A O 1
ATOM 853 N N . GLU A 1 106 ? -6.363 -1.802 1.881 1.00 88.81 106 GLU A N 1
ATOM 854 C CA . GLU A 1 106 ? -5.272 -0.871 2.133 1.00 88.81 106 GLU A CA 1
ATOM 855 C C . GLU A 1 106 ? -3.894 -1.504 1.932 1.00 88.81 106 GLU A C 1
ATOM 857 O O . GLU A 1 106 ? -3.027 -0.905 1.297 1.00 88.81 106 GLU A O 1
ATOM 862 N N . THR A 1 107 ? -3.685 -2.721 2.444 1.00 91.38 107 THR A N 1
ATOM 863 C CA . THR A 1 107 ? -2.417 -3.437 2.258 1.00 91.38 107 THR A CA 1
ATOM 864 C C . THR A 1 107 ? -2.163 -3.829 0.809 1.00 91.38 107 THR A C 1
ATOM 866 O O . THR A 1 107 ? -0.997 -3.927 0.444 1.00 91.38 107 THR A O 1
ATOM 869 N N . SER A 1 108 ? -3.213 -3.941 -0.014 1.00 91.94 108 SER A N 1
ATOM 870 C CA . SER A 1 108 ? -3.104 -4.183 -1.455 1.00 91.94 108 SER A CA 1
ATOM 871 C C . SER A 1 108 ? -2.700 -2.949 -2.267 1.00 91.94 108 SER A C 1
ATOM 873 O O . SER A 1 108 ? -2.319 -3.087 -3.431 1.00 91.94 108 SER A O 1
ATOM 875 N N . ILE A 1 109 ? -2.766 -1.730 -1.710 1.00 91.06 109 ILE A N 1
ATOM 876 C CA . ILE A 1 109 ? -2.402 -0.502 -2.444 1.00 91.06 109 ILE A CA 1
ATOM 877 C C . ILE A 1 109 ? -0.945 -0.558 -2.957 1.00 91.06 109 ILE A C 1
ATOM 879 O O . ILE A 1 109 ? -0.740 -0.326 -4.153 1.00 91.06 109 ILE A O 1
ATOM 883 N N . PRO A 1 110 ? 0.072 -0.892 -2.129 1.00 91.44 110 PRO A N 1
ATOM 884 C CA . PRO A 1 110 ? 1.441 -1.135 -2.590 1.00 91.44 110 PRO A CA 1
ATOM 885 C C . PRO A 1 110 ? 1.534 -2.127 -3.753 1.00 91.44 110 PRO A C 1
ATOM 887 O O . PRO A 1 110 ? 2.265 -1.874 -4.707 1.00 91.44 110 PRO A O 1
ATOM 890 N N . THR A 1 111 ? 0.766 -3.216 -3.715 1.00 92.75 111 THR A N 1
ATOM 891 C CA . THR A 1 111 ? 0.725 -4.257 -4.754 1.00 92.75 111 THR A CA 1
ATOM 892 C C . THR A 1 111 ? 0.316 -3.678 -6.102 1.00 92.75 111 THR A C 1
ATOM 894 O O . THR A 1 111 ? 1.041 -3.822 -7.086 1.00 92.75 111 THR A O 1
ATOM 897 N N . PHE A 1 112 ? -0.798 -2.942 -6.145 1.00 91.50 112 PHE A N 1
ATOM 898 C CA . PHE A 1 112 ? -1.262 -2.285 -7.370 1.00 91.50 112 PHE A CA 1
ATOM 899 C C . PHE A 1 112 ? -0.299 -1.203 -7.863 1.00 91.50 112 PHE A C 1
ATOM 901 O O . PHE A 1 112 ? -0.164 -0.999 -9.070 1.00 91.50 112 PHE A O 1
ATOM 908 N N . MET A 1 113 ? 0.400 -0.527 -6.949 1.00 89.12 113 MET A N 1
ATOM 909 C CA . MET A 1 113 ? 1.445 0.428 -7.313 1.00 89.12 113 MET A CA 1
ATOM 910 C C . MET A 1 113 ? 2.651 -0.264 -7.954 1.00 89.12 113 MET A C 1
ATOM 912 O O . MET A 1 113 ? 3.156 0.235 -8.954 1.00 89.12 113 MET A O 1
ATOM 916 N N . ILE A 1 114 ? 3.091 -1.417 -7.436 1.00 90.12 114 ILE A N 1
ATOM 917 C CA . ILE A 1 114 ? 4.168 -2.208 -8.055 1.00 90.12 114 ILE A CA 1
ATOM 918 C C . ILE A 1 114 ? 3.747 -2.659 -9.454 1.00 90.12 114 ILE A C 1
ATOM 920 O O . ILE A 1 114 ? 4.514 -2.473 -10.393 1.00 90.12 114 ILE A O 1
ATOM 924 N N . LEU A 1 115 ? 2.524 -3.175 -9.615 1.00 89.94 115 LEU A N 1
ATOM 925 C CA . LEU A 1 115 ? 1.991 -3.573 -10.924 1.00 89.94 115 LEU A CA 1
ATOM 926 C C . LEU A 1 115 ? 2.016 -2.407 -11.921 1.00 89.94 115 LEU A C 1
ATOM 928 O O . LEU A 1 115 ? 2.553 -2.551 -13.014 1.00 89.94 115 LEU A O 1
ATOM 932 N N . ALA A 1 116 ? 1.545 -1.224 -11.517 1.00 86.69 116 ALA A N 1
ATOM 933 C CA . ALA A 1 116 ? 1.613 -0.029 -12.358 1.00 86.69 116 ALA A CA 1
ATOM 934 C C . ALA A 1 116 ? 3.057 0.382 -12.712 1.00 86.69 116 ALA A C 1
ATOM 936 O O . ALA A 1 116 ? 3.288 0.992 -13.753 1.00 86.69 116 ALA A O 1
ATOM 937 N N . PHE A 1 117 ? 4.035 0.057 -11.861 1.00 83.62 117 PHE A N 1
ATOM 938 C CA . PHE A 1 117 ? 5.454 0.299 -12.130 1.00 83.62 117 PHE A CA 1
ATOM 939 C C . PHE A 1 117 ? 6.070 -0.733 -13.078 1.00 83.62 117 PHE A C 1
ATOM 941 O O . PHE A 1 117 ? 7.002 -0.382 -13.794 1.00 83.62 117 PHE A O 1
ATOM 948 N N . THR A 1 118 ? 5.555 -1.963 -13.147 1.00 83.88 118 THR A N 1
ATOM 949 C CA . THR A 1 118 ? 6.041 -2.957 -14.127 1.00 83.88 118 THR A CA 1
ATOM 950 C C . THR A 1 118 ? 5.772 -2.555 -15.580 1.00 83.88 118 THR A C 1
ATOM 952 O O . THR A 1 118 ? 6.467 -3.017 -16.478 1.00 83.88 118 THR A O 1
ATOM 955 N N . ASP A 1 119 ? 4.824 -1.642 -15.814 1.00 79.81 119 ASP A N 1
ATOM 956 C CA . ASP A 1 119 ? 4.597 -1.045 -17.135 1.00 79.81 119 ASP A CA 1
ATOM 957 C C . ASP A 1 119 ? 5.653 0.015 -17.500 1.00 79.81 119 ASP A C 1
ATOM 959 O O . ASP A 1 119 ? 5.802 0.352 -18.676 1.00 79.81 119 ASP A O 1
ATOM 963 N N . LEU A 1 120 ? 6.346 0.579 -16.500 1.00 75.75 120 LEU A N 1
ATOM 964 C CA . LEU A 1 120 ? 7.368 1.627 -16.645 1.00 75.75 120 LEU A CA 1
ATOM 965 C C . LEU A 1 120 ? 8.779 1.048 -16.725 1.00 75.75 120 LEU A C 1
ATOM 967 O O . LEU A 1 120 ? 9.603 1.519 -17.506 1.00 75.75 120 LEU A O 1
ATOM 971 N N . VAL A 1 121 ? 9.068 0.077 -15.863 1.00 79.25 121 VAL A N 1
ATOM 972 C CA . VAL A 1 121 ? 10.401 -0.489 -15.664 1.00 79.25 121 VAL A CA 1
ATOM 973 C C . VAL A 1 121 ? 10.331 -2.004 -15.645 1.00 79.25 121 VAL A C 1
ATOM 975 O O . VAL A 1 121 ? 9.275 -2.599 -15.438 1.00 79.25 121 VAL A O 1
ATOM 978 N N . HIS A 1 122 ? 11.485 -2.639 -15.814 1.00 81.81 122 HIS A N 1
ATOM 979 C CA . HIS A 1 122 ? 11.585 -4.087 -15.742 1.00 81.81 122 HIS A CA 1
ATOM 980 C C . HIS A 1 122 ? 10.999 -4.624 -14.410 1.00 81.81 122 HIS A C 1
ATOM 982 O O . HIS A 1 122 ? 11.242 -4.012 -13.364 1.00 81.81 122 HIS A O 1
ATOM 988 N N . PRO A 1 123 ? 10.283 -5.771 -14.383 1.00 83.06 123 PRO A N 1
ATOM 989 C CA . PRO A 1 123 ? 9.661 -6.302 -13.163 1.00 83.06 123 PRO A CA 1
ATOM 990 C C . PRO A 1 123 ? 10.601 -6.424 -11.960 1.00 83.06 123 PRO A C 1
ATOM 992 O O . PRO A 1 123 ? 10.207 -6.134 -10.832 1.00 83.06 123 PRO A O 1
ATOM 995 N N . LEU A 1 124 ? 11.868 -6.782 -12.198 1.00 82.25 124 LEU A N 1
ATOM 996 C CA . LEU A 1 124 ? 12.897 -6.797 -11.154 1.00 82.25 124 LEU A CA 1
ATOM 997 C C . LEU A 1 124 ? 13.057 -5.410 -10.510 1.00 82.25 124 LEU A C 1
ATOM 999 O O . LEU A 1 124 ? 13.005 -5.285 -9.293 1.00 82.25 124 LEU A O 1
ATOM 1003 N N . GLU A 1 125 ? 13.189 -4.354 -11.307 1.00 81.56 125 GLU A N 1
ATOM 1004 C CA . GLU A 1 125 ? 13.324 -2.987 -10.798 1.00 81.56 125 GLU A CA 1
ATOM 1005 C C . GLU A 1 125 ? 12.047 -2.523 -10.091 1.00 81.56 125 GLU A C 1
ATOM 1007 O O . GLU A 1 125 ? 12.125 -1.928 -9.017 1.00 81.56 125 GLU A O 1
ATOM 1012 N N . ALA A 1 126 ? 10.869 -2.868 -10.619 1.00 85.44 126 ALA A N 1
ATOM 1013 C CA . ALA A 1 126 ? 9.585 -2.556 -9.993 1.00 85.44 126 ALA A CA 1
ATOM 1014 C C . ALA A 1 126 ? 9.431 -3.218 -8.610 1.00 85.44 126 ALA A C 1
ATOM 1016 O O . ALA A 1 126 ? 8.975 -2.581 -7.661 1.00 85.44 126 ALA A O 1
ATOM 1017 N N . ILE A 1 127 ? 9.868 -4.467 -8.441 1.00 85.88 127 ILE A N 1
ATOM 1018 C CA . ILE A 1 127 ? 9.801 -5.196 -7.161 1.00 85.88 127 ILE A CA 1
ATOM 1019 C C . ILE A 1 127 ? 10.754 -4.611 -6.099 1.00 85.88 127 ILE A C 1
ATOM 1021 O O . ILE A 1 127 ? 10.517 -4.757 -4.894 1.00 85.88 127 ILE A O 1
ATOM 1025 N N . TYR A 1 128 ? 11.828 -3.938 -6.520 1.00 84.88 128 TYR A N 1
ATOM 1026 C CA . TYR A 1 128 ? 12.752 -3.211 -5.639 1.00 84.88 128 TYR A CA 1
ATOM 1027 C C . TYR A 1 128 ? 12.480 -1.702 -5.581 1.00 84.88 128 TYR A C 1
ATOM 1029 O O . TYR A 1 128 ? 13.156 -0.980 -4.848 1.00 84.88 128 TYR A O 1
ATOM 1037 N N . SER A 1 129 ? 11.464 -1.229 -6.299 1.00 83.69 129 SER A N 1
ATOM 1038 C CA . SER A 1 129 ? 11.101 0.181 -6.356 1.00 83.69 129 SER A CA 1
ATOM 1039 C C . SER A 1 129 ? 10.468 0.672 -5.040 1.00 83.69 129 SER A C 1
ATOM 1041 O O . SER A 1 129 ? 10.041 -0.141 -4.205 1.00 83.69 129 SER A O 1
ATOM 1043 N N . PRO A 1 130 ? 10.372 2.003 -4.830 1.00 85.25 130 PRO A N 1
ATOM 1044 C CA . PRO A 1 130 ? 9.809 2.596 -3.616 1.00 85.25 130 PRO A CA 1
ATOM 1045 C C . PRO A 1 130 ? 8.444 2.029 -3.162 1.00 85.25 130 PRO A C 1
ATOM 1047 O O . PRO A 1 130 ? 8.294 1.805 -1.959 1.00 85.25 130 PRO A O 1
ATOM 1050 N N . PRO A 1 131 ? 7.478 1.718 -4.057 1.00 86.31 131 PRO A N 1
ATOM 1051 C CA . PRO A 1 131 ? 6.245 1.003 -3.709 1.00 86.31 131 PRO A CA 1
ATOM 1052 C C . PRO A 1 131 ? 6.421 -0.257 -2.851 1.00 86.31 131 PRO A C 1
ATOM 1054 O O . PRO A 1 131 ? 5.603 -0.504 -1.970 1.00 86.31 131 PRO A O 1
ATOM 1057 N N . SER A 1 132 ? 7.501 -1.025 -3.025 1.00 87.88 132 SER A N 1
ATOM 1058 C CA . SER A 1 132 ? 7.760 -2.218 -2.200 1.00 87.88 132 SER A CA 1
ATOM 1059 C C . SER A 1 132 ? 8.011 -1.887 -0.726 1.00 87.88 132 SER A C 1
ATOM 1061 O O . SER A 1 132 ? 7.669 -2.655 0.170 1.00 87.88 132 SER A O 1
ATOM 1063 N N . TYR A 1 133 ? 8.541 -0.708 -0.425 1.00 90.38 133 TYR A N 1
ATOM 1064 C CA . TYR A 1 133 ? 8.717 -0.270 0.957 1.00 90.38 133 TYR A CA 1
ATOM 1065 C C . TYR A 1 133 ? 7.424 0.303 1.546 1.00 90.38 133 TYR A C 1
ATOM 1067 O O . TYR A 1 133 ? 7.303 0.409 2.767 1.00 90.38 133 TYR A O 1
ATOM 1075 N N . ALA A 1 134 ? 6.424 0.606 0.710 1.00 88.94 134 ALA A N 1
ATOM 1076 C CA . ALA A 1 134 ? 5.155 1.148 1.172 1.00 88.94 134 ALA A CA 1
ATOM 1077 C C . ALA A 1 134 ? 4.369 0.168 2.055 1.00 88.94 134 ALA A C 1
ATOM 1079 O O . ALA A 1 134 ? 3.676 0.618 2.967 1.00 88.94 134 ALA A O 1
ATOM 1080 N N . TYR A 1 135 ? 4.545 -1.149 1.878 1.00 90.56 135 TYR A N 1
ATOM 1081 C CA . TYR A 1 135 ? 3.977 -2.161 2.780 1.00 90.56 135 TYR A CA 1
ATOM 1082 C C . TYR A 1 135 ? 4.317 -1.890 4.252 1.00 90.56 135 TYR A C 1
ATOM 1084 O O . TYR A 1 135 ? 3.450 -2.029 5.114 1.00 90.56 135 TYR A O 1
ATOM 1092 N N . PHE A 1 136 ? 5.536 -1.426 4.556 1.00 90.56 136 PHE A N 1
ATOM 1093 C CA . PHE A 1 136 ? 5.919 -1.106 5.931 1.00 90.56 136 PHE A CA 1
ATOM 1094 C C . PHE A 1 136 ? 5.116 0.065 6.502 1.00 90.56 136 PHE A C 1
ATOM 1096 O O . PHE A 1 136 ? 4.772 0.027 7.679 1.00 90.56 136 PHE A O 1
ATOM 1103 N N . PHE A 1 137 ? 4.750 1.073 5.700 1.00 89.62 137 PHE A N 1
ATOM 1104 C CA . PHE A 1 137 ? 3.872 2.151 6.172 1.00 89.62 137 PHE A CA 1
ATOM 1105 C C . PHE A 1 137 ? 2.480 1.627 6.523 1.00 89.62 137 PHE A C 1
ATOM 1107 O O . PHE A 1 137 ? 1.958 1.978 7.577 1.00 89.62 137 PHE A O 1
ATOM 1114 N N . PHE A 1 138 ? 1.900 0.745 5.706 1.00 88.69 138 PHE A N 1
ATOM 1115 C CA . PHE A 1 138 ? 0.588 0.158 6.002 1.00 88.69 138 PHE A CA 1
ATOM 1116 C C . PHE A 1 138 ? 0.612 -0.747 7.240 1.00 88.69 138 PHE A C 1
ATOM 1118 O O . PHE A 1 138 ? -0.310 -0.679 8.057 1.00 88.69 138 PHE A O 1
ATOM 1125 N N . ILE A 1 139 ? 1.686 -1.521 7.428 1.00 88.81 139 ILE A N 1
ATOM 1126 C CA . ILE A 1 139 ? 1.910 -2.319 8.642 1.00 88.81 139 ILE A CA 1
ATOM 1127 C C . ILE A 1 139 ? 2.112 -1.407 9.862 1.00 88.81 139 ILE A C 1
ATOM 1129 O O . ILE A 1 139 ? 1.496 -1.613 10.899 1.00 88.81 139 ILE A O 1
ATOM 1133 N N . MET A 1 140 ? 2.906 -0.339 9.768 1.00 87.69 140 MET A N 1
ATOM 1134 C CA . MET A 1 140 ? 3.049 0.610 10.879 1.00 87.69 140 MET A CA 1
ATOM 1135 C C . MET A 1 140 ? 1.717 1.283 11.220 1.00 87.69 140 MET A C 1
ATOM 1137 O O . MET A 1 140 ? 1.371 1.409 12.389 1.00 87.69 140 MET A O 1
ATOM 1141 N N . LEU A 1 141 ? 0.919 1.658 10.222 1.00 85.44 141 LEU A N 1
ATOM 1142 C CA . LEU A 1 141 ? -0.401 2.253 10.433 1.00 85.44 141 LEU A CA 1
ATOM 1143 C C . LEU A 1 141 ? -1.423 1.249 10.981 1.00 85.44 141 LEU A C 1
ATOM 1145 O O . LEU A 1 141 ? -2.443 1.669 11.529 1.00 85.44 141 LEU A O 1
ATOM 1149 N N . SER A 1 142 ? -1.195 -0.064 10.869 1.00 85.19 142 SER A N 1
ATOM 1150 C CA . SER A 1 142 ? -2.065 -1.072 11.487 1.00 85.19 142 SER A CA 1
ATOM 1151 C C . SER A 1 142 ? -1.985 -1.043 13.017 1.00 85.19 142 SER A C 1
ATOM 1153 O O . SER A 1 142 ? -2.987 -1.343 13.664 1.00 85.19 142 SER A O 1
ATOM 1155 N N . THR A 1 143 ? -0.852 -0.611 13.594 1.00 84.38 143 THR A N 1
ATOM 1156 C CA . THR A 1 143 ? -0.665 -0.462 15.054 1.00 84.38 143 THR A CA 1
ATOM 1157 C C . THR A 1 143 ? -1.738 0.428 15.679 1.00 84.38 143 THR A C 1
ATOM 1159 O O . THR A 1 143 ? -2.270 0.135 16.747 1.00 84.38 143 THR A O 1
ATOM 1162 N N . MET A 1 144 ? -2.154 1.471 14.953 1.00 76.88 144 MET A N 1
ATOM 1163 C CA . MET A 1 144 ? -3.147 2.439 15.411 1.00 76.88 144 MET A CA 1
ATOM 1164 C C . MET A 1 144 ? -4.557 1.854 15.583 1.00 76.88 144 MET A C 1
ATOM 1166 O O . MET A 1 144 ? -5.431 2.533 16.119 1.00 76.88 144 MET A O 1
ATOM 1170 N N . ARG A 1 145 ? -4.816 0.622 15.126 1.00 69.19 145 ARG A N 1
ATOM 1171 C CA . ARG A 1 145 ? -6.144 -0.011 15.203 1.00 69.19 145 ARG A CA 1
ATOM 1172 C C . ARG A 1 145 ? -6.497 -0.533 16.596 1.00 69.19 145 ARG A C 1
ATOM 1174 O O . ARG A 1 145 ? -7.610 -1.023 16.780 1.00 69.19 145 ARG A O 1
ATOM 1181 N N . LEU A 1 146 ? -5.581 -0.427 17.567 1.00 65.50 146 LEU A N 1
ATOM 1182 C CA . LEU A 1 146 ? -5.750 -0.915 18.946 1.00 65.50 146 LEU A CA 1
ATOM 1183 C C . LEU A 1 146 ? -6.154 -2.408 19.009 1.00 65.50 146 LEU A C 1
ATOM 1185 O O . LEU A 1 146 ? -6.817 -2.861 19.940 1.00 65.50 146 LEU A O 1
ATOM 1189 N N . GLN A 1 147 ? -5.841 -3.169 17.953 1.00 79.88 147 GLN A N 1
ATOM 1190 C CA . GLN A 1 147 ? -6.241 -4.562 17.777 1.00 79.88 147 GLN A CA 1
ATOM 1191 C C . GLN A 1 147 ? -5.091 -5.355 17.166 1.00 79.88 147 GLN A C 1
ATOM 1193 O O . GLN A 1 147 ? -4.897 -5.364 15.949 1.00 79.88 147 GLN A O 1
ATOM 1198 N N . TYR A 1 148 ? -4.375 -6.094 18.011 1.00 83.69 148 TYR A N 1
ATOM 1199 C CA . TYR A 1 148 ? -3.230 -6.919 17.618 1.00 83.69 148 TYR A CA 1
ATOM 1200 C C . TYR A 1 148 ? -3.533 -7.873 16.447 1.00 83.69 148 TYR A C 1
ATOM 1202 O O . TYR A 1 148 ? -2.707 -8.043 15.552 1.00 83.69 148 TYR A O 1
ATOM 1210 N N . ARG A 1 149 ? -4.748 -8.450 16.397 1.00 87.56 149 ARG A N 1
ATOM 1211 C CA . ARG A 1 149 ? -5.172 -9.387 15.336 1.00 87.56 149 ARG A CA 1
ATOM 1212 C C . ARG A 1 149 ? -5.139 -8.743 13.951 1.00 87.56 149 ARG A C 1
ATOM 1214 O O . ARG A 1 149 ? -4.782 -9.413 12.987 1.00 87.56 149 ARG A O 1
ATOM 1221 N N . LEU A 1 150 ? -5.501 -7.460 13.857 1.00 86.12 150 LEU A N 1
ATOM 1222 C CA . LEU A 1 150 ? -5.476 -6.724 12.593 1.00 86.12 150 LEU A CA 1
ATOM 1223 C C . LEU A 1 150 ? -4.037 -6.441 12.149 1.00 86.12 150 LEU A C 1
ATOM 1225 O O . LEU A 1 150 ? -3.767 -6.551 10.960 1.00 86.12 150 LEU A O 1
ATOM 1229 N N . SER A 1 151 ? -3.114 -6.161 13.075 1.00 89.56 151 SER A N 1
ATOM 1230 C CA . SER A 1 151 ? -1.698 -5.946 12.736 1.00 89.56 151 SER A CA 1
ATOM 1231 C C . SER A 1 151 ? -0.998 -7.204 12.228 1.00 89.56 151 SER A C 1
ATOM 1233 O O . SER A 1 151 ? -0.312 -7.161 11.204 1.00 89.56 151 SER A O 1
ATOM 1235 N N . VAL A 1 152 ? -1.221 -8.347 12.889 1.00 91.56 152 VAL A N 1
ATOM 1236 C CA . VAL A 1 152 ? -0.701 -9.636 12.403 1.00 91.56 152 VAL A CA 1
ATOM 1237 C C . VAL A 1 152 ? -1.261 -9.926 11.011 1.00 91.56 152 VAL A C 1
ATOM 1239 O O . VAL A 1 152 ? -0.505 -10.235 10.092 1.00 91.56 152 VAL A O 1
ATOM 1242 N N . PHE A 1 153 ? -2.575 -9.754 10.832 1.00 92.94 153 PHE A N 1
ATOM 1243 C CA . PHE A 1 153 ? -3.233 -9.957 9.545 1.00 92.94 153 PHE A CA 1
ATOM 1244 C C . PHE A 1 153 ? -2.626 -9.093 8.434 1.00 92.94 153 PHE A C 1
ATOM 1246 O O . PHE A 1 153 ? -2.287 -9.630 7.385 1.00 92.94 153 PHE A O 1
ATOM 1253 N N . THR A 1 154 ? -2.405 -7.795 8.666 1.00 92.62 154 THR A N 1
ATOM 1254 C CA . THR A 1 154 ? -1.797 -6.915 7.655 1.00 92.62 154 THR A CA 1
ATOM 1255 C C . THR A 1 154 ? -0.383 -7.342 7.259 1.00 92.62 154 THR A C 1
ATOM 1257 O O . THR A 1 154 ? -0.036 -7.243 6.087 1.00 92.62 154 THR A O 1
ATOM 1260 N N . GLY A 1 155 ? 0.421 -7.865 8.195 1.00 92.69 155 GLY A N 1
ATOM 1261 C CA . GLY A 1 155 ? 1.756 -8.388 7.879 1.00 92.69 155 GLY A CA 1
ATOM 1262 C C . GLY A 1 155 ? 1.715 -9.658 7.026 1.00 92.69 155 GLY A C 1
ATOM 1263 O O . GLY A 1 155 ? 2.489 -9.787 6.079 1.00 92.69 155 GLY A O 1
ATOM 1264 N N . PHE A 1 156 ? 0.781 -10.571 7.312 1.00 95.44 156 PHE A N 1
ATOM 1265 C CA . PHE A 1 156 ? 0.566 -11.760 6.481 1.00 95.44 156 PHE A CA 1
ATOM 1266 C C . PHE A 1 156 ? 0.052 -11.407 5.090 1.00 95.44 156 PHE A C 1
ATOM 1268 O O . PHE A 1 156 ? 0.576 -11.939 4.117 1.00 95.44 156 PHE A O 1
ATOM 1275 N N . VAL A 1 157 ? -0.929 -10.507 4.981 1.00 95.44 157 VAL A N 1
ATOM 1276 C CA . VAL A 1 157 ? -1.440 -10.056 3.679 1.00 95.44 157 VAL A CA 1
ATOM 1277 C C . VAL A 1 157 ? -0.312 -9.437 2.859 1.00 95.44 157 VAL A C 1
ATOM 1279 O O . VAL A 1 157 ? -0.084 -9.885 1.744 1.00 95.44 157 VAL A O 1
ATOM 1282 N N . ALA A 1 158 ? 0.471 -8.519 3.435 1.00 94.62 158 ALA A N 1
ATOM 1283 C CA . ALA A 1 158 ? 1.623 -7.921 2.759 1.00 94.62 158 ALA A CA 1
ATOM 1284 C C . ALA A 1 158 ? 2.651 -8.969 2.294 1.00 94.62 158 ALA A C 1
ATOM 1286 O O . ALA A 1 158 ? 3.117 -8.934 1.156 1.00 94.62 158 ALA A O 1
ATOM 1287 N N . GLY A 1 159 ? 2.990 -9.934 3.157 1.00 93.56 159 GLY A N 1
ATOM 1288 C CA . GLY A 1 159 ? 3.906 -11.021 2.814 1.00 93.56 159 GLY A CA 1
ATOM 1289 C C . GLY A 1 159 ? 3.379 -11.916 1.689 1.00 93.56 159 GLY A C 1
ATOM 1290 O O . GLY A 1 159 ? 4.130 -12.252 0.776 1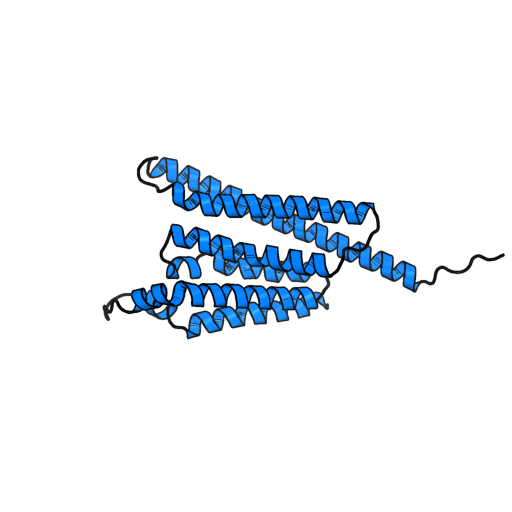.00 93.56 159 GLY A O 1
ATOM 1291 N N . ILE A 1 160 ? 2.093 -12.274 1.731 1.00 96.06 160 ILE A N 1
ATOM 1292 C CA . ILE A 1 160 ? 1.438 -13.113 0.718 1.00 96.06 160 ILE A CA 1
ATOM 1293 C C . ILE A 1 160 ? 1.325 -12.367 -0.611 1.00 96.06 160 ILE A C 1
ATOM 1295 O O . ILE A 1 160 ? 1.686 -12.926 -1.639 1.00 96.06 160 ILE A O 1
ATOM 1299 N N . GLU A 1 161 ? 0.870 -11.117 -0.614 1.00 94.94 161 GLU A N 1
ATOM 1300 C CA . GLU A 1 161 ? 0.754 -10.311 -1.833 1.00 94.94 161 GLU A CA 1
ATOM 1301 C C . GLU A 1 161 ? 2.110 -10.106 -2.506 1.00 94.94 161 GLU A C 1
ATOM 1303 O O . GLU A 1 161 ? 2.236 -10.292 -3.718 1.00 94.94 161 GLU A O 1
ATOM 1308 N N . TYR A 1 162 ? 3.151 -9.815 -1.721 1.00 93.25 162 TYR A N 1
ATOM 1309 C CA . TYR A 1 162 ? 4.510 -9.730 -2.241 1.00 93.25 162 TYR A CA 1
ATOM 1310 C C . TYR A 1 162 ? 5.008 -11.078 -2.785 1.00 93.25 162 TYR A C 1
ATOM 1312 O O . TYR A 1 162 ? 5.595 -11.124 -3.865 1.00 93.25 162 TYR A O 1
ATOM 1320 N N . ALA A 1 163 ? 4.758 -12.186 -2.079 1.00 92.19 163 ALA A N 1
ATOM 1321 C CA . ALA A 1 163 ? 5.130 -13.518 -2.554 1.00 92.19 163 ALA A CA 1
ATOM 1322 C C . ALA A 1 163 ? 4.423 -13.870 -3.872 1.00 92.19 163 ALA A C 1
ATOM 1324 O O . ALA A 1 163 ? 5.065 -14.360 -4.798 1.00 92.19 163 ALA A O 1
ATOM 1325 N N . LEU A 1 164 ? 3.124 -13.576 -3.982 1.00 93.56 164 LEU A N 1
ATOM 1326 C CA . LEU A 1 164 ? 2.343 -13.786 -5.200 1.00 93.56 164 LEU A CA 1
ATOM 1327 C C . LEU A 1 164 ? 2.864 -12.935 -6.360 1.00 93.56 164 LEU A C 1
ATOM 1329 O O . LEU A 1 164 ? 2.973 -13.452 -7.465 1.00 93.56 164 LEU A O 1
ATOM 1333 N N . LEU A 1 165 ? 3.251 -11.678 -6.117 1.00 90.81 165 LEU A N 1
ATOM 1334 C CA . LEU A 1 165 ? 3.901 -10.838 -7.129 1.00 90.81 165 LEU A CA 1
ATOM 1335 C C . LEU A 1 165 ? 5.202 -11.465 -7.644 1.00 90.81 165 LEU A C 1
ATOM 1337 O O . LEU A 1 165 ? 5.410 -11.546 -8.851 1.00 90.81 165 LEU A O 1
ATOM 1341 N N . VAL A 1 166 ? 6.069 -11.938 -6.745 1.00 88.38 166 VAL A N 1
ATOM 1342 C CA . VAL A 1 166 ? 7.340 -12.577 -7.129 1.00 88.38 166 VAL A CA 1
ATOM 1343 C C . VAL A 1 166 ? 7.101 -13.872 -7.909 1.00 88.38 166 VAL A C 1
ATOM 1345 O O . VAL A 1 166 ? 7.801 -14.133 -8.8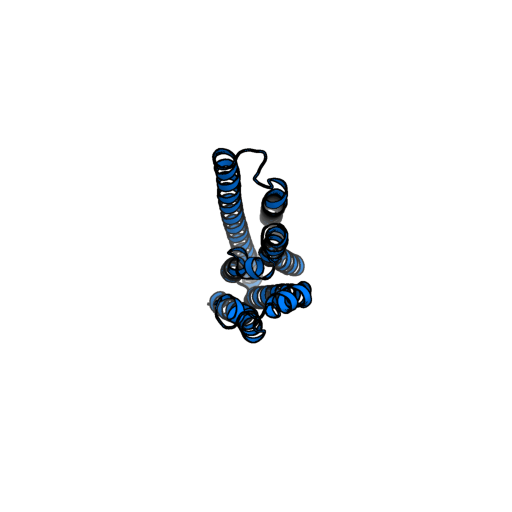83 1.00 88.38 166 VAL A O 1
ATOM 1348 N N . LEU A 1 167 ? 6.111 -14.674 -7.508 1.00 89.38 167 LEU A N 1
ATOM 1349 C CA . LEU A 1 167 ? 5.734 -15.899 -8.218 1.00 89.38 167 LEU A CA 1
ATOM 1350 C C . LEU A 1 167 ? 5.087 -15.615 -9.578 1.00 89.38 167 LEU A C 1
ATOM 1352 O O . LEU A 1 167 ? 5.272 -16.392 -10.508 1.00 89.38 167 LEU A O 1
ATOM 1356 N N . TYR A 1 168 ? 4.345 -14.516 -9.704 1.00 90.81 168 TYR A N 1
ATOM 1357 C CA . TYR A 1 168 ? 3.720 -14.114 -10.959 1.00 90.81 168 TYR A CA 1
ATOM 1358 C C . TYR A 1 168 ? 4.763 -13.682 -11.995 1.00 90.81 168 TYR A C 1
ATOM 1360 O O . TYR A 1 168 ? 4.704 -14.140 -13.129 1.00 90.81 168 TYR A O 1
ATOM 1368 N N . TYR A 1 169 ? 5.751 -12.877 -11.588 1.00 87.25 169 TYR A N 1
ATOM 1369 C CA . TYR A 1 169 ? 6.828 -12.400 -12.468 1.00 87.25 169 TYR A CA 1
ATOM 1370 C C . TYR A 1 169 ? 8.058 -13.324 -12.513 1.00 87.25 169 TYR A C 1
ATOM 1372 O O . TYR A 1 169 ? 9.098 -12.964 -13.060 1.00 87.25 169 TYR A O 1
ATOM 1380 N N . GLN A 1 170 ? 7.991 -14.511 -11.906 1.00 82.12 170 GLN A N 1
ATOM 1381 C CA . GLN A 1 170 ? 9.109 -15.461 -11.850 1.00 82.12 170 GLN A CA 1
ATOM 1382 C C . GLN A 1 170 ? 9.698 -15.792 -13.237 1.00 82.12 170 GLN A C 1
ATOM 1384 O O . GLN A 1 170 ? 10.926 -15.775 -13.353 1.00 82.12 170 GLN A O 1
ATOM 1389 N N . PRO A 1 171 ? 8.888 -16.038 -14.289 1.00 79.94 171 PRO A N 1
ATOM 1390 C CA . PRO A 1 171 ? 9.402 -16.299 -15.633 1.00 79.94 171 PRO A CA 1
ATOM 1391 C C . PRO A 1 171 ? 10.272 -15.156 -16.173 1.00 79.94 171 PRO A C 1
ATOM 1393 O O . PRO A 1 171 ? 11.370 -15.402 -16.673 1.00 79.94 171 PRO A O 1
ATOM 1396 N N . GLU A 1 172 ? 9.825 -13.910 -16.006 1.00 79.00 172 GLU A N 1
ATOM 1397 C CA . GLU A 1 172 ? 10.526 -12.701 -16.442 1.00 79.00 172 GLU A CA 1
ATOM 1398 C C . GLU A 1 172 ? 11.781 -12.440 -15.596 1.00 79.00 172 GLU A C 1
ATOM 1400 O O . GLU A 1 172 ? 12.820 -12.005 -16.101 1.00 79.00 172 GLU A O 1
ATOM 1405 N N . LEU A 1 173 ? 11.725 -12.741 -14.297 1.00 74.06 173 LEU A N 1
ATOM 1406 C CA . LEU A 1 173 ? 12.867 -12.623 -13.388 1.00 74.06 173 LEU A CA 1
ATOM 1407 C C . LEU A 1 173 ? 13.975 -13.629 -13.742 1.00 74.06 173 LEU A C 1
ATOM 1409 O O . LEU A 1 173 ? 15.153 -13.270 -13.746 1.00 74.06 173 LEU A O 1
ATOM 1413 N N . VAL A 1 174 ? 13.612 -14.868 -14.091 1.00 68.75 174 VAL A N 1
ATOM 1414 C CA . VAL A 1 174 ? 14.566 -15.921 -14.479 1.00 68.75 174 VAL A CA 1
ATOM 1415 C C . VAL A 1 174 ? 15.169 -15.656 -15.858 1.00 68.75 174 VAL A C 1
ATOM 1417 O O . VAL A 1 174 ? 16.380 -15.806 -16.019 1.00 68.75 174 VAL A O 1
ATOM 1420 N N . SER A 1 175 ? 14.377 -15.201 -16.838 1.00 65.56 175 SER A N 1
ATOM 1421 C CA . SER A 1 175 ? 14.903 -14.844 -18.166 1.00 65.56 175 SER A CA 1
ATOM 1422 C C . SER A 1 175 ? 15.917 -13.699 -18.105 1.00 65.56 175 SER A C 1
ATOM 1424 O O . SER A 1 175 ? 16.878 -13.677 -18.869 1.00 65.56 175 SER A O 1
ATOM 1426 N N . SER A 1 176 ? 15.749 -12.792 -17.143 1.00 60.31 176 SER A N 1
ATOM 1427 C CA . SER A 1 176 ? 16.687 -11.696 -16.866 1.00 60.31 176 SER A CA 1
ATOM 1428 C C . SER A 1 176 ? 17.985 -12.170 -16.211 1.00 60.31 176 SER A C 1
ATOM 1430 O O . SER A 1 176 ? 19.037 -11.571 -16.417 1.00 60.31 176 SER A O 1
ATOM 1432 N N . GLY A 1 177 ? 17.922 -13.260 -15.438 1.00 53.25 177 GLY A N 1
ATOM 1433 C CA . GLY A 1 177 ? 19.075 -13.903 -14.806 1.00 53.25 177 GLY A CA 1
ATOM 1434 C C . GLY A 1 177 ? 19.917 -14.774 -15.749 1.00 53.25 177 GLY A C 1
ATOM 1435 O O . GLY A 1 177 ? 21.019 -15.165 -15.370 1.00 53.25 177 GLY A O 1
ATOM 1436 N N . LEU A 1 178 ? 19.436 -15.066 -16.969 1.00 48.75 178 LEU A N 1
ATOM 1437 C CA . LEU A 1 178 ? 20.119 -15.934 -17.942 1.00 48.75 178 LEU A CA 1
ATOM 1438 C C . LEU A 1 178 ? 20.993 -15.186 -18.972 1.00 48.75 178 LEU A C 1
ATOM 1440 O O . LEU A 1 178 ? 21.670 -15.831 -19.773 1.00 48.75 178 LEU A O 1
ATOM 1444 N N . VAL A 1 179 ? 21.032 -13.845 -18.953 1.00 46.38 179 VAL A N 1
ATOM 1445 C CA . VAL A 1 179 ? 21.981 -13.050 -19.758 1.00 46.38 179 VAL A CA 1
ATOM 1446 C C . VAL A 1 179 ? 23.308 -12.951 -18.996 1.00 46.38 179 VAL A C 1
ATOM 1448 O O . VAL A 1 179 ? 23.614 -11.975 -18.316 1.00 46.38 179 VAL A O 1
ATOM 1451 N N . LEU A 1 180 ? 24.080 -14.034 -19.065 1.00 50.91 180 LEU A N 1
ATOM 1452 C CA . LEU A 1 180 ? 25.358 -14.213 -18.381 1.00 50.91 180 LEU A CA 1
ATOM 1453 C C . LEU A 1 180 ? 26.467 -13.384 -19.048 1.00 50.91 180 LEU A C 1
ATOM 1455 O O . LEU A 1 180 ? 27.110 -13.841 -19.991 1.00 50.91 180 LEU A O 1
ATOM 1459 N N . ASN A 1 181 ? 26.756 -12.196 -18.511 1.00 47.84 181 ASN A N 1
ATOM 1460 C CA . ASN A 1 181 ? 28.104 -11.637 -18.590 1.00 47.84 181 ASN A CA 1
ATOM 1461 C C . ASN A 1 181 ? 28.742 -11.681 -17.187 1.00 47.84 181 ASN A C 1
ATOM 1463 O O . ASN A 1 181 ? 28.358 -10.890 -16.326 1.00 47.84 181 ASN A O 1
ATOM 1467 N N . PRO A 1 182 ? 29.713 -12.577 -16.929 1.00 49.50 182 PRO A N 1
ATOM 1468 C CA . PRO A 1 182 ? 30.351 -12.719 -15.617 1.00 49.50 182 PRO A CA 1
ATOM 1469 C C . PRO A 1 182 ? 31.194 -11.501 -15.191 1.00 49.50 182 PRO A C 1
ATOM 1471 O O . PRO A 1 182 ? 31.735 -11.499 -14.089 1.00 49.50 182 PRO A O 1
ATOM 1474 N N . ALA A 1 183 ? 31.306 -10.462 -16.029 1.00 56.00 183 ALA A N 1
ATOM 1475 C CA . ALA A 1 183 ? 32.088 -9.260 -15.749 1.00 56.00 183 ALA A CA 1
ATOM 1476 C C . ALA A 1 183 ? 31.264 -8.019 -15.338 1.00 56.00 183 ALA A C 1
ATOM 1478 O O . ALA A 1 183 ? 31.865 -7.005 -14.985 1.00 56.00 183 ALA A O 1
ATOM 1479 N N . MET A 1 184 ? 29.921 -8.048 -15.349 1.00 47.91 184 MET A N 1
ATOM 1480 C CA . MET A 1 184 ? 29.102 -6.892 -14.940 1.00 47.91 184 MET A CA 1
ATOM 1481 C C . MET A 1 184 ? 27.797 -7.275 -14.225 1.00 47.91 184 MET A C 1
ATOM 1483 O O . MET A 1 184 ? 26.957 -7.967 -14.786 1.00 47.91 184 MET A O 1
ATOM 1487 N N . GLY A 1 185 ? 27.570 -6.692 -13.039 1.00 46.44 185 GLY A N 1
ATOM 1488 C CA . GLY A 1 185 ? 26.226 -6.275 -12.616 1.00 46.44 185 GLY A CA 1
ATOM 1489 C C . GLY A 1 185 ? 25.744 -6.794 -11.258 1.00 46.44 185 GLY A C 1
ATOM 1490 O O . GLY A 1 185 ? 25.220 -7.901 -11.151 1.00 46.44 185 GLY A O 1
ATOM 1491 N N . GLY A 1 186 ? 25.789 -5.936 -10.230 1.00 51.50 186 GLY A N 1
ATOM 1492 C CA . GLY A 1 186 ? 25.235 -6.191 -8.889 1.00 51.50 186 GLY A CA 1
ATOM 1493 C C . GLY A 1 186 ? 23.716 -6.444 -8.818 1.00 51.50 186 GLY A C 1
ATOM 1494 O O . GLY A 1 186 ? 23.208 -6.751 -7.744 1.00 51.50 186 GLY A O 1
ATOM 1495 N N . GLY A 1 187 ? 22.987 -6.365 -9.938 1.00 51.75 187 GLY A N 1
ATOM 1496 C CA . GLY A 1 187 ? 21.563 -6.721 -10.025 1.00 51.75 187 GLY A CA 1
ATOM 1497 C C . GLY A 1 187 ? 21.288 -8.232 -10.021 1.00 51.75 187 GLY A C 1
ATOM 1498 O O . GLY A 1 187 ? 20.188 -8.648 -9.669 1.00 51.75 187 GLY A O 1
ATOM 1499 N N . THR A 1 188 ? 22.292 -9.062 -10.332 1.00 55.38 188 THR A N 1
ATOM 1500 C CA . THR A 1 188 ? 22.177 -10.535 -10.348 1.00 55.38 188 THR A CA 1
ATOM 1501 C C . THR A 1 188 ? 21.909 -11.119 -8.963 1.00 55.38 188 THR A C 1
ATOM 1503 O O . THR A 1 188 ? 21.120 -12.050 -8.840 1.00 55.38 188 THR A O 1
ATOM 1506 N N . ALA A 1 189 ? 22.489 -10.529 -7.910 1.00 60.84 189 ALA A N 1
ATOM 1507 C CA . ALA A 1 189 ? 22.252 -10.929 -6.525 1.00 60.84 189 ALA A CA 1
ATOM 1508 C C . ALA A 1 189 ? 20.781 -10.740 -6.112 1.00 60.84 189 ALA A C 1
ATOM 1510 O O . ALA A 1 189 ? 20.239 -11.552 -5.374 1.00 60.84 189 ALA A O 1
ATOM 1511 N N . LEU A 1 190 ? 20.110 -9.703 -6.618 1.00 63.12 190 LEU A N 1
ATOM 1512 C CA . LEU A 1 190 ? 18.746 -9.353 -6.214 1.00 63.12 190 LEU A CA 1
ATOM 1513 C C . LEU A 1 190 ? 17.673 -10.259 -6.836 1.00 63.12 190 LEU A C 1
ATOM 1515 O O . LEU A 1 190 ? 16.577 -10.337 -6.300 1.00 63.12 190 LEU A O 1
ATOM 1519 N N . ALA A 1 191 ? 17.978 -10.979 -7.917 1.00 64.88 191 ALA A N 1
ATOM 1520 C CA . ALA A 1 191 ? 17.058 -11.958 -8.502 1.00 64.88 191 ALA A CA 1
ATOM 1521 C C . ALA A 1 191 ? 17.070 -13.315 -7.766 1.00 64.88 191 ALA A C 1
ATOM 1523 O O . ALA A 1 191 ? 16.247 -14.187 -8.049 1.00 64.88 191 ALA A O 1
ATOM 1524 N N . PHE A 1 192 ? 18.003 -13.525 -6.826 1.00 73.12 192 PHE A N 1
ATOM 1525 C CA . PHE A 1 192 ? 18.105 -14.788 -6.100 1.00 73.12 192 PHE A CA 1
ATOM 1526 C C . PHE A 1 192 ? 16.880 -14.997 -5.190 1.00 73.12 192 PHE A C 1
ATOM 1528 O O . PHE A 1 192 ? 16.591 -14.143 -4.343 1.00 73.12 192 PHE A O 1
ATOM 1535 N N . PRO A 1 193 ? 16.206 -16.165 -5.268 1.00 78.62 193 PRO A N 1
ATOM 1536 C CA . PRO A 1 193 ? 15.024 -16.461 -4.458 1.00 78.62 193 PRO A CA 1
ATOM 1537 C C . PRO A 1 193 ? 15.177 -16.194 -2.945 1.00 78.62 193 PRO A C 1
ATOM 1539 O O . PRO A 1 193 ? 14.231 -15.671 -2.351 1.00 78.62 193 PRO A O 1
ATOM 1542 N N . PRO A 1 194 ? 16.341 -16.451 -2.302 1.00 82.50 194 PRO A N 1
ATOM 1543 C CA . PRO A 1 194 ? 16.562 -16.101 -0.899 1.00 82.50 194 PRO A CA 1
ATOM 1544 C C . PRO A 1 194 ? 16.270 -14.641 -0.521 1.00 82.50 194 PRO A C 1
ATOM 1546 O O . PRO A 1 194 ? 15.740 -14.406 0.563 1.00 82.50 194 PRO A O 1
ATOM 1549 N N . PHE A 1 195 ? 16.555 -13.657 -1.385 1.00 83.81 195 PHE A N 1
ATOM 1550 C CA . PHE A 1 195 ? 16.289 -12.246 -1.066 1.00 83.81 195 PHE A CA 1
ATOM 1551 C C . PHE A 1 195 ? 14.791 -11.935 -1.034 1.00 83.81 195 PHE A C 1
ATOM 1553 O O . PHE A 1 195 ? 14.331 -11.175 -0.179 1.00 83.81 195 PHE A O 1
ATOM 1560 N N . HIS A 1 196 ? 14.016 -12.553 -1.924 1.00 86.88 196 HIS A N 1
ATOM 1561 C CA . HIS A 1 196 ? 12.563 -12.416 -1.930 1.00 86.88 196 HIS A CA 1
ATOM 1562 C C . HIS A 1 196 ? 11.930 -13.115 -0.725 1.00 86.88 196 HIS A C 1
ATOM 1564 O O . HIS A 1 196 ? 11.073 -12.530 -0.065 1.00 86.88 196 HIS A O 1
ATOM 1570 N N . VAL A 1 197 ? 12.406 -14.317 -0.377 1.00 89.00 197 VAL A N 1
ATOM 1571 C CA . VAL A 1 197 ? 11.969 -15.033 0.833 1.00 89.00 197 VAL A CA 1
ATOM 1572 C C . VAL A 1 197 ? 12.267 -14.210 2.086 1.00 89.00 197 VAL A C 1
ATOM 1574 O O . VAL A 1 197 ? 11.392 -14.054 2.937 1.00 89.00 197 VAL A O 1
ATOM 1577 N N . ALA A 1 198 ? 13.459 -13.613 2.180 1.00 89.94 198 ALA A N 1
ATOM 1578 C CA . ALA A 1 198 ? 13.810 -12.731 3.287 1.00 89.94 198 ALA A CA 1
ATOM 1579 C C . ALA A 1 198 ? 12.846 -11.536 3.394 1.00 89.94 198 ALA A C 1
ATOM 1581 O O . ALA A 1 198 ? 12.344 -11.264 4.482 1.00 89.94 198 ALA A O 1
ATOM 1582 N N . LYS A 1 199 ? 12.510 -10.869 2.279 1.00 89.69 199 LYS A N 1
ATOM 1583 C CA . LYS A 1 199 ? 11.523 -9.771 2.268 1.00 89.69 199 LYS A CA 1
ATOM 1584 C C . LYS A 1 199 ? 10.131 -10.214 2.736 1.00 89.69 199 LYS A C 1
ATOM 1586 O O . LYS A 1 199 ? 9.536 -9.524 3.561 1.00 89.69 199 LYS A O 1
ATOM 1591 N N . VAL A 1 200 ? 9.632 -11.367 2.278 1.00 93.19 200 VAL A N 1
ATOM 1592 C CA . VAL A 1 200 ? 8.347 -11.926 2.749 1.00 93.19 200 VAL A CA 1
ATOM 1593 C C . VAL A 1 200 ? 8.364 -12.107 4.268 1.00 93.19 200 VAL A C 1
ATOM 1595 O O . VAL A 1 200 ? 7.452 -11.652 4.960 1.00 93.19 200 VAL A O 1
ATOM 1598 N N . LEU A 1 201 ? 9.429 -12.717 4.797 1.00 94.81 201 LEU A N 1
ATOM 1599 C CA . LEU A 1 201 ? 9.594 -12.916 6.236 1.00 94.81 201 LEU A CA 1
ATOM 1600 C C . LEU A 1 201 ? 9.682 -11.586 6.992 1.00 94.81 201 LEU A C 1
ATOM 1602 O O . LEU A 1 201 ? 9.106 -11.473 8.071 1.00 94.81 201 LEU A O 1
ATOM 1606 N N . MET A 1 202 ? 10.331 -10.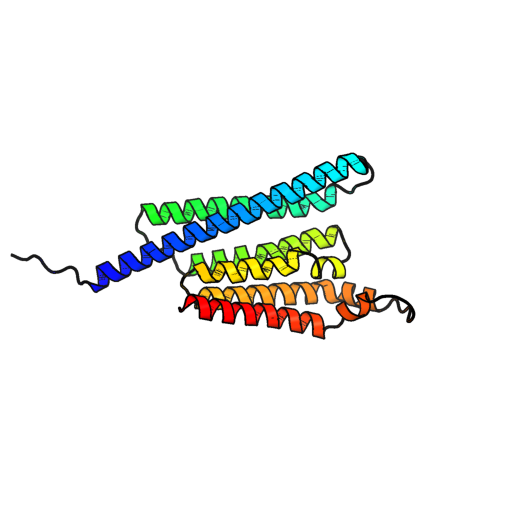565 6.425 1.00 95.00 202 MET A N 1
ATOM 1607 C CA . MET A 1 202 ? 10.395 -9.227 7.022 1.00 95.00 202 MET A CA 1
ATOM 1608 C C . MET A 1 202 ? 9.015 -8.568 7.128 1.00 95.00 202 MET A C 1
ATOM 1610 O O . MET A 1 202 ? 8.733 -7.960 8.161 1.00 95.00 202 MET A O 1
ATOM 1614 N N . TYR A 1 203 ? 8.138 -8.691 6.126 1.00 94.44 203 TYR A N 1
ATOM 1615 C CA . TYR A 1 203 ? 6.773 -8.150 6.217 1.00 94.44 203 TYR A CA 1
ATOM 1616 C C . TYR A 1 203 ? 5.945 -8.867 7.287 1.00 94.44 203 TYR A C 1
ATOM 1618 O O . TYR A 1 203 ? 5.297 -8.216 8.108 1.00 94.44 203 TYR A O 1
ATOM 1626 N N . ILE A 1 204 ? 6.029 -10.199 7.337 1.00 94.38 204 ILE A N 1
ATOM 1627 C CA . ILE A 1 204 ? 5.339 -11.003 8.353 1.00 94.38 204 ILE A CA 1
ATOM 1628 C C . ILE A 1 204 ? 5.851 -10.646 9.755 1.00 94.38 204 ILE A C 1
ATOM 1630 O O . ILE A 1 204 ? 5.053 -10.340 10.642 1.00 94.38 204 ILE A O 1
ATOM 1634 N N . ALA A 1 205 ? 7.173 -10.615 9.951 1.00 95.25 205 ALA A N 1
ATOM 1635 C CA . ALA A 1 205 ? 7.800 -10.242 11.218 1.00 95.25 205 ALA A CA 1
ATOM 1636 C C . ALA A 1 205 ? 7.396 -8.826 11.653 1.00 95.25 205 ALA A C 1
ATOM 1638 O O . ALA A 1 205 ? 7.054 -8.610 12.814 1.00 95.25 205 ALA A O 1
ATOM 1639 N N . SER A 1 206 ? 7.351 -7.880 10.712 1.00 93.62 206 SER A N 1
ATOM 1640 C CA . SER A 1 206 ? 6.895 -6.509 10.975 1.00 93.62 206 SER A CA 1
ATOM 1641 C C . SER A 1 206 ? 5.441 -6.470 11.449 1.00 93.62 206 SER A C 1
ATOM 1643 O O . SER A 1 206 ? 5.116 -5.683 12.333 1.00 93.62 206 SER A O 1
ATOM 1645 N N . GLY A 1 207 ? 4.574 -7.347 10.929 1.00 91.81 207 GLY A N 1
ATOM 1646 C CA . GLY A 1 207 ? 3.203 -7.517 11.418 1.00 91.81 207 GLY A CA 1
ATOM 1647 C C . GLY A 1 207 ? 3.133 -7.980 12.874 1.00 91.81 207 GLY A C 1
ATOM 1648 O O . GLY A 1 207 ? 2.326 -7.461 13.644 1.00 91.81 207 GLY A O 1
ATOM 1649 N N . PHE A 1 208 ? 4.002 -8.912 13.279 1.00 92.81 208 PHE A N 1
ATOM 1650 C CA . PHE A 1 208 ? 4.105 -9.349 14.677 1.00 92.81 208 PHE A CA 1
ATOM 1651 C C . PHE A 1 208 ? 4.636 -8.246 15.596 1.00 92.81 208 PHE A C 1
ATOM 1653 O O . PHE A 1 208 ? 4.067 -8.022 16.662 1.00 92.81 208 PHE A O 1
ATOM 1660 N N . VAL A 1 209 ? 5.672 -7.518 15.173 1.00 93.12 209 VAL A N 1
ATOM 1661 C CA . VAL A 1 209 ? 6.203 -6.371 15.930 1.00 93.12 209 VAL A CA 1
ATOM 1662 C C . VAL A 1 209 ? 5.132 -5.288 16.085 1.00 93.12 209 VAL A C 1
ATOM 1664 O O . VAL A 1 209 ? 4.891 -4.803 17.186 1.00 93.12 209 VAL A O 1
ATOM 1667 N N . ALA A 1 210 ? 4.415 -4.962 15.009 1.00 90.75 210 ALA A N 1
ATOM 1668 C CA . ALA A 1 210 ? 3.298 -4.024 15.048 1.00 90.75 210 ALA A CA 1
ATOM 1669 C C . ALA A 1 210 ? 2.149 -4.511 15.947 1.00 90.75 210 ALA A C 1
ATOM 1671 O O . ALA A 1 210 ? 1.467 -3.712 16.587 1.00 90.75 210 ALA A O 1
ATOM 1672 N N . ALA A 1 211 ? 1.909 -5.821 16.000 1.00 89.62 211 ALA A N 1
ATOM 1673 C CA . ALA A 1 211 ? 0.909 -6.400 16.884 1.00 89.62 211 ALA A CA 1
ATOM 1674 C C . ALA A 1 211 ? 1.306 -6.281 18.355 1.00 89.62 211 ALA A C 1
ATOM 1676 O O . ALA A 1 211 ? 0.442 -5.957 19.159 1.00 89.62 211 ALA A O 1
ATOM 1677 N N . TYR A 1 212 ? 2.583 -6.483 18.687 1.00 90.25 212 TYR A N 1
ATOM 1678 C CA . TYR A 1 212 ? 3.110 -6.290 20.038 1.00 90.25 212 TYR A CA 1
ATOM 1679 C C . TYR A 1 212 ? 2.893 -4.847 20.519 1.00 90.25 212 TYR A C 1
ATOM 1681 O O . TYR A 1 212 ? 2.290 -4.635 21.565 1.00 90.25 212 TYR A O 1
ATOM 1689 N N . VAL A 1 213 ? 3.253 -3.859 19.693 1.00 87.38 213 VAL A N 1
ATOM 1690 C CA . VAL A 1 213 ? 3.042 -2.430 20.000 1.00 87.38 213 VAL A CA 1
ATOM 1691 C C . VAL A 1 213 ? 1.557 -2.075 20.140 1.00 87.38 213 VAL A C 1
ATOM 1693 O O . VAL A 1 213 ? 1.210 -1.166 20.876 1.00 87.38 213 VAL A O 1
ATOM 1696 N N . ALA A 1 214 ? 0.660 -2.778 19.445 1.00 84.81 214 ALA A N 1
ATOM 1697 C CA . ALA A 1 214 ? -0.780 -2.532 19.538 1.00 84.81 214 ALA A CA 1
ATOM 1698 C C . ALA A 1 214 ? -1.438 -3.122 20.803 1.00 84.81 214 ALA A C 1
ATO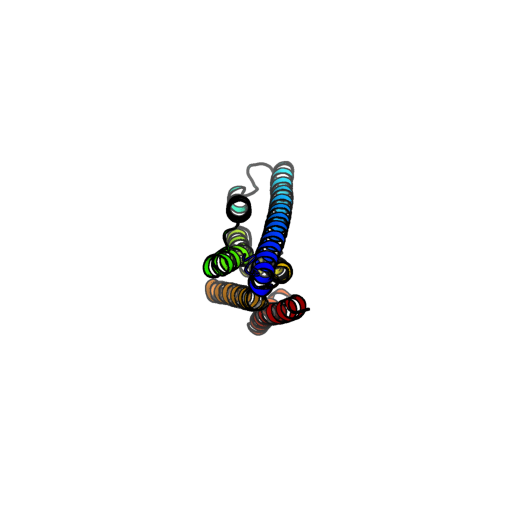M 1700 O O . ALA A 1 214 ? -2.638 -2.913 20.997 1.00 84.81 214 ALA A O 1
ATOM 1701 N N . VAL A 1 215 ? -0.704 -3.922 21.587 1.00 82.06 215 VAL A N 1
ATOM 1702 C CA . VAL A 1 215 ? -1.164 -4.496 22.865 1.00 82.06 215 VAL A CA 1
ATOM 1703 C C . VAL A 1 215 ? -0.769 -3.616 24.054 1.00 82.06 215 VAL A C 1
ATOM 1705 O O . VAL A 1 215 ? -1.481 -3.644 25.058 1.00 82.06 215 VAL A O 1
ATOM 1708 N N . GLU A 1 216 ? 0.331 -2.867 23.938 1.00 63.03 216 GLU A N 1
ATOM 1709 C CA . GLU A 1 216 ? 0.800 -1.886 24.934 1.00 63.03 216 GLU A CA 1
ATOM 1710 C C . GLU A 1 216 ? -0.042 -0.598 24.925 1.00 63.03 216 GLU A C 1
ATOM 1712 O O . GLU A 1 216 ? -0.308 -0.079 26.035 1.00 63.03 216 GLU A O 1
#

Secondary structure (DSSP, 8-state):
-------HHHHHHHHHHHHHHHHHHHHHHHHHHHHHHHHHHHHHHHHHHHHHH-TTTS-HHHHHHHHHHHHHHHHHHHHHHHHHHHHHHTTPPPPHHHHHHHHHHHHTHHHHHHHHHHTTS-HHHHHHSHHHHHHHHHHHHHGGGS-HHHHHHHHHHHHHHHHHHHHHSHHHHHHHHT---TTS-TTTGGGSHHHHHHHHHHHHHHHHHHHHHTT-

Foldseek 3Di:
DDPDDPPVVVVVVLVVLLLLLVLVLVLLVVVLVVLVVVLCVLVVVLVVVCVVVPPPPDPNVLSVQLNVLSVVVNVVSVVVNVVSVVCSVVSHRDDPVVLLVVLLVSLCSLLSNLVSCVSVDPNLCSLVDPSVCVLLVSLLSQLSSLALVSLLSSLLSNLVSLVVSCVVCVVSLVVVLPPDDVPDDPSNVSSDVVNSVVSSVVSNVSSNVSSVSSPD

pLDDT: mean 80.21, std 12.79, range [44.06, 96.06]

Radius of gyration: 21.54 Å; chains: 1; bounding box: 70×37×71 Å

Sequence (216 aa):
MESFGQSPALSGEAAFSREILRSEIKRVRIIAYLLAGLFVVVFGLSLFARSLVGPENFQYWQLRYALLTLAVALAYEVLAYYGFRYFLKRNRPVPMVSRFANAFIETSIPTFMILAFTDLVHPLEAIYSPPSYAYFFFIMLSTMRLQYRLSVFTGFVAGIEYALLVLYYQPELVSSGLVLNPAMGGGTALAFPPFHVAKVLMYIASGFVAAYVAVE